Protein AF-A0A0F9BXP5-F1 (afdb_monomer_lite)

pLDDT: mean 82.01, std 18.73, range [26.22, 98.62]

Structure (mmCIF, N/CA/C/O backbone):
data_AF-A0A0F9BXP5-F1
#
_entry.id   AF-A0A0F9BXP5-F1
#
loop_
_atom_site.group_PDB
_atom_site.id
_atom_site.type_symbol
_atom_site.label_atom_id
_atom_site.label_alt_id
_atom_site.label_comp_id
_atom_site.label_asym_id
_atom_site.label_entity_id
_atom_site.label_seq_id
_atom_site.pdbx_PDB_ins_code
_atom_site.Cartn_x
_atom_site.Cartn_y
_atom_site.Cartn_z
_atom_site.occupancy
_atom_site.B_iso_or_equiv
_atom_site.auth_seq_id
_atom_site.auth_comp_id
_atom_site.auth_asym_id
_atom_site.auth_atom_id
_atom_site.pdbx_PDB_model_num
ATOM 1 N N . MET A 1 1 ? -54.683 -50.243 -18.996 1.00 43.47 1 MET A N 1
ATOM 2 C CA . MET A 1 1 ? -53.374 -50.043 -19.657 1.00 43.47 1 MET A CA 1
ATOM 3 C C . MET A 1 1 ? -53.150 -48.547 -19.807 1.00 43.47 1 MET A C 1
ATOM 5 O O . MET A 1 1 ? -54.085 -47.875 -20.218 1.00 43.47 1 MET A O 1
ATOM 9 N N . LYS A 1 2 ? -51.935 -48.088 -19.477 1.00 36.75 2 LYS A N 1
ATOM 10 C CA . LYS A 1 2 ? -51.433 -46.700 -19.359 1.00 36.75 2 LYS A CA 1
ATOM 11 C C . LYS A 1 2 ? -51.534 -46.075 -17.961 1.00 36.75 2 LYS A C 1
ATOM 13 O O . LYS A 1 2 ? -52.493 -45.401 -17.613 1.00 36.75 2 LYS A O 1
ATOM 18 N N . LEU A 1 3 ? -50.465 -46.341 -17.200 1.00 36.91 3 LEU A N 1
ATOM 19 C CA . LEU A 1 3 ? -49.916 -45.468 -16.167 1.00 36.91 3 LEU A CA 1
ATOM 20 C C . LEU A 1 3 ? -49.732 -44.054 -16.731 1.00 36.91 3 LEU A C 1
ATOM 22 O O . LEU A 1 3 ? -49.225 -43.921 -17.845 1.00 36.91 3 LEU A O 1
ATOM 26 N N . LEU A 1 4 ? -50.033 -43.031 -15.935 1.00 36.59 4 LEU A N 1
ATOM 27 C CA . LEU A 1 4 ? -49.433 -41.706 -16.069 1.00 36.59 4 LEU A CA 1
ATOM 28 C C . LEU A 1 4 ? -49.044 -41.213 -14.671 1.00 36.59 4 LEU A C 1
ATOM 30 O O . LEU A 1 4 ? -49.808 -41.285 -13.713 1.00 36.59 4 LEU A O 1
ATOM 34 N N . SER A 1 5 ? -47.774 -40.843 -14.614 1.00 36.72 5 SER A N 1
ATOM 35 C CA . SER A 1 5 ? -46.860 -40.571 -13.510 1.00 36.72 5 SER A CA 1
ATOM 36 C C . SER A 1 5 ? -47.303 -39.527 -12.483 1.00 36.72 5 SER A C 1
ATOM 38 O O . SER A 1 5 ? -47.715 -38.427 -12.849 1.00 36.72 5 SER A O 1
ATOM 40 N N . LEU A 1 6 ? -47.044 -39.834 -11.205 1.00 35.12 6 LEU A N 1
ATOM 41 C CA . LEU A 1 6 ? -4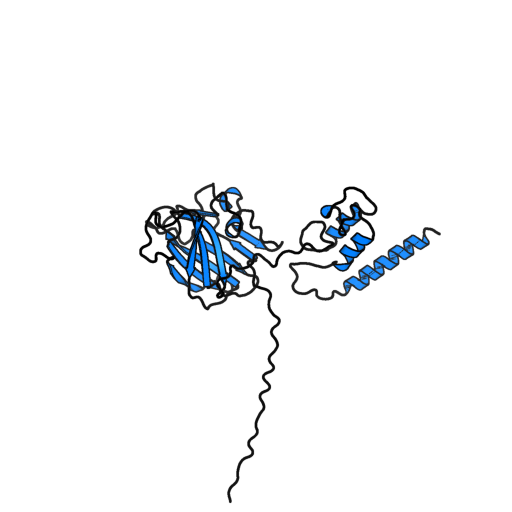6.804 -38.850 -10.147 1.00 35.12 6 LEU A CA 1
ATOM 42 C C . LEU A 1 6 ? -45.591 -37.981 -10.525 1.00 35.12 6 LEU A C 1
ATOM 44 O O . LEU A 1 6 ? -44.476 -38.490 -10.619 1.00 35.12 6 LEU A O 1
ATOM 48 N N . GLY A 1 7 ? -45.805 -36.679 -10.707 1.00 33.34 7 GLY A N 1
ATOM 49 C CA . GLY A 1 7 ? -44.743 -35.676 -10.744 1.00 33.34 7 GLY A CA 1
ATOM 50 C C . GLY A 1 7 ? -44.593 -35.042 -9.366 1.00 33.34 7 GLY A C 1
ATOM 51 O O . GLY A 1 7 ? -45.375 -34.171 -8.995 1.00 33.34 7 GLY A O 1
ATOM 52 N N . LEU A 1 8 ? -43.608 -35.506 -8.600 1.00 37.16 8 LEU A N 1
ATOM 53 C CA . LEU A 1 8 ? -43.184 -34.911 -7.338 1.00 37.16 8 LEU A CA 1
ATOM 54 C C . LEU A 1 8 ? -42.414 -33.616 -7.662 1.00 37.16 8 LEU A C 1
ATOM 56 O O . LEU A 1 8 ? -41.240 -33.668 -8.019 1.00 37.16 8 LEU A O 1
ATOM 60 N N . PHE A 1 9 ? -43.068 -32.455 -7.593 1.00 34.44 9 PHE A N 1
ATOM 61 C CA . PHE A 1 9 ? -42.369 -31.168 -7.631 1.00 34.44 9 PHE A CA 1
ATOM 62 C C . PHE A 1 9 ? -41.728 -30.933 -6.259 1.00 34.44 9 PHE A C 1
ATOM 64 O O . PHE A 1 9 ? -42.383 -30.491 -5.317 1.00 34.44 9 PHE A O 1
ATOM 71 N N . ALA A 1 10 ? -40.444 -31.268 -6.136 1.00 36.97 10 ALA A N 1
ATOM 72 C CA . ALA A 1 10 ? -39.626 -30.822 -5.019 1.00 36.97 10 ALA A CA 1
ATOM 73 C C . ALA A 1 10 ? -39.431 -29.303 -5.150 1.00 36.97 10 ALA A C 1
ATOM 75 O O . ALA A 1 10 ? -38.679 -28.834 -6.004 1.00 36.97 10 ALA A O 1
ATOM 76 N N . ALA A 1 11 ? -40.142 -28.529 -4.331 1.00 33.75 11 ALA A N 1
ATOM 77 C CA . ALA A 1 11 ? -39.858 -27.114 -4.148 1.00 33.75 11 ALA A CA 1
ATOM 78 C C . ALA A 1 11 ? -38.512 -26.997 -3.422 1.00 33.75 11 ALA A C 1
ATOM 80 O O . ALA A 1 11 ? -38.419 -27.200 -2.212 1.00 33.75 11 ALA A O 1
ATOM 81 N N . MET A 1 12 ? -37.456 -26.728 -4.185 1.00 29.22 12 MET A N 1
ATOM 82 C CA . MET A 1 12 ? -36.147 -26.379 -3.653 1.00 29.22 12 MET A CA 1
ATOM 83 C C . MET A 1 12 ? -36.279 -24.998 -3.006 1.00 29.22 12 MET A C 1
ATOM 85 O O . MET A 1 12 ? -36.263 -23.973 -3.685 1.00 29.22 12 MET A O 1
ATOM 89 N N . VAL A 1 13 ? -36.497 -24.974 -1.691 1.00 30.38 13 VAL A N 1
ATOM 90 C CA . VAL A 1 13 ? -36.413 -23.753 -0.890 1.00 30.38 13 VAL A CA 1
ATOM 91 C C . VAL A 1 13 ? -34.942 -23.353 -0.879 1.00 30.38 13 VAL A C 1
ATOM 93 O O . VAL A 1 13 ? -34.146 -23.874 -0.102 1.00 30.38 13 VAL A O 1
ATOM 96 N N . VAL A 1 14 ? -34.567 -22.458 -1.790 1.00 32.59 14 VAL A N 1
ATOM 97 C CA . VAL A 1 14 ? -33.312 -21.717 -1.694 1.00 32.59 14 VAL A CA 1
ATOM 98 C C . VAL A 1 14 ? -33.490 -20.764 -0.516 1.00 32.59 14 VAL A C 1
ATOM 100 O O . VAL A 1 14 ? -34.087 -19.698 -0.644 1.00 32.59 14 VAL A O 1
ATOM 103 N N . LEU A 1 15 ? -33.039 -21.197 0.661 1.00 28.78 15 LEU A N 1
ATOM 104 C CA . LEU A 1 15 ? -32.795 -20.314 1.792 1.00 28.78 15 LEU A CA 1
ATOM 105 C C . LEU A 1 15 ? -31.682 -19.357 1.363 1.00 28.78 15 LEU A C 1
ATOM 107 O O . LEU A 1 15 ? -30.504 -19.696 1.400 1.00 28.78 15 LEU A O 1
ATOM 111 N N . TRP A 1 16 ? -32.072 -18.173 0.898 1.00 26.22 16 TRP A N 1
ATOM 112 C CA . TRP A 1 16 ? -31.168 -17.040 0.801 1.00 26.22 16 TRP A CA 1
ATOM 113 C C . TRP A 1 16 ? -30.854 -16.647 2.245 1.00 26.22 16 TRP A C 1
ATOM 115 O O . TRP A 1 16 ? -31.670 -16.021 2.921 1.00 26.22 16 TRP A O 1
ATOM 125 N N . THR A 1 17 ? -29.713 -17.090 2.771 1.00 30.73 17 THR A N 1
ATOM 126 C CA . THR A 1 17 ? -29.130 -16.412 3.926 1.00 30.73 17 THR A CA 1
ATOM 127 C C . THR A 1 17 ? -28.846 -14.999 3.452 1.00 30.73 17 THR A C 1
ATOM 129 O O . THR A 1 17 ? -28.011 -14.808 2.568 1.00 30.73 17 THR A O 1
ATOM 132 N N . ALA A 1 18 ? -29.594 -14.028 3.976 1.00 30.19 18 ALA A N 1
ATOM 133 C CA . ALA A 1 18 ? -29.243 -12.628 3.854 1.00 30.19 18 ALA A CA 1
ATOM 134 C C . ALA A 1 18 ? -27.822 -12.491 4.409 1.00 30.19 18 ALA A C 1
ATOM 136 O O . ALA A 1 18 ? -27.617 -12.558 5.619 1.00 30.19 18 ALA A O 1
ATOM 137 N N . GLY A 1 19 ? -26.844 -12.419 3.506 1.00 29.22 19 GLY A N 1
ATOM 138 C CA . GLY A 1 19 ? -25.490 -12.043 3.856 1.00 29.22 19 GLY A CA 1
ATOM 139 C C . GLY A 1 19 ? -25.582 -10.660 4.471 1.00 29.22 19 GLY A C 1
ATOM 140 O O . GLY A 1 19 ? -26.010 -9.711 3.813 1.00 29.22 19 GLY A O 1
ATOM 141 N N . THR A 1 20 ? -25.266 -10.584 5.756 1.00 33.03 20 THR A N 1
ATOM 142 C CA . THR A 1 20 ? -24.914 -9.350 6.445 1.00 33.03 20 THR A CA 1
ATOM 143 C C . THR A 1 20 ? -24.002 -8.535 5.537 1.00 33.03 20 THR A C 1
ATOM 145 O O . THR A 1 20 ? -23.036 -9.070 4.992 1.00 33.03 20 THR A O 1
ATOM 148 N N . ALA A 1 21 ? -24.344 -7.266 5.319 1.00 30.67 21 ALA A N 1
ATOM 149 C CA . ALA A 1 21 ? -23.478 -6.339 4.613 1.00 30.67 21 ALA A CA 1
ATOM 150 C C . ALA A 1 21 ? -22.141 -6.287 5.363 1.00 30.67 21 ALA A C 1
ATOM 152 O O . ALA A 1 21 ? -22.076 -5.758 6.469 1.00 30.67 21 ALA A O 1
ATOM 153 N N . PHE A 1 22 ? -21.105 -6.901 4.793 1.00 39.38 22 PHE A N 1
ATOM 154 C CA . PHE A 1 22 ? -19.740 -6.721 5.261 1.00 39.38 22 PHE A CA 1
ATOM 155 C C . PHE A 1 22 ? -19.404 -5.234 5.117 1.00 39.38 22 PHE A C 1
ATOM 157 O O . PHE A 1 22 ? -19.712 -4.627 4.085 1.00 39.38 22 PHE A O 1
ATOM 164 N N . GLY A 1 23 ? -18.817 -4.640 6.158 1.00 55.72 23 GLY A N 1
ATOM 165 C CA . GLY A 1 23 ? -18.197 -3.323 6.047 1.00 55.72 23 GLY A CA 1
ATOM 166 C C . GLY A 1 23 ? -17.209 -3.303 4.877 1.00 55.72 23 GLY A C 1
ATOM 167 O 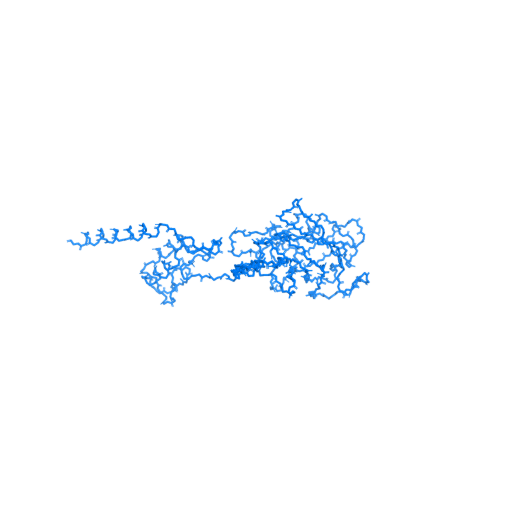O . GLY A 1 23 ? -16.696 -4.345 4.467 1.00 55.72 23 GLY A O 1
ATOM 168 N N . GLN A 1 24 ? -16.981 -2.125 4.296 1.00 68.38 24 GLN A N 1
ATOM 169 C CA . GLN A 1 24 ? -15.985 -1.959 3.239 1.00 68.38 24 GLN A CA 1
ATOM 170 C C . GLN A 1 24 ? -14.636 -2.494 3.736 1.00 68.38 24 GLN A C 1
ATOM 172 O O . GLN A 1 24 ? -14.183 -2.068 4.790 1.00 68.38 24 GLN A O 1
ATOM 177 N N . ALA A 1 25 ? -14.021 -3.416 2.993 1.00 82.94 25 ALA A N 1
ATOM 178 C CA . ALA A 1 25 ? -12.721 -3.972 3.354 1.00 82.94 25 ALA A CA 1
ATOM 179 C C . ALA A 1 25 ? -11.652 -2.883 3.486 1.00 82.94 25 ALA A C 1
ATOM 181 O O . ALA A 1 25 ? -11.679 -1.873 2.764 1.00 82.94 25 ALA A O 1
ATOM 182 N N . VAL A 1 26 ? -10.710 -3.109 4.398 1.00 86.19 26 VAL A N 1
ATOM 183 C CA . VAL A 1 26 ? -9.744 -2.100 4.829 1.00 86.19 26 VAL A CA 1
ATOM 184 C C . VAL A 1 26 ? -8.317 -2.595 4.701 1.00 86.19 26 VAL A C 1
ATOM 186 O O . VAL A 1 26 ? -8.032 -3.782 4.839 1.00 86.19 26 VAL A O 1
ATOM 189 N N . ILE A 1 27 ? -7.404 -1.660 4.451 1.00 90.81 27 ILE A N 1
ATOM 190 C CA . ILE A 1 27 ? -5.969 -1.940 4.503 1.00 90.81 27 ILE A CA 1
ATOM 191 C C . ILE A 1 27 ? -5.551 -1.995 5.975 1.00 90.81 27 ILE A C 1
ATOM 193 O O . ILE A 1 27 ? -5.774 -1.037 6.718 1.00 90.81 27 ILE A O 1
ATOM 197 N N . VAL A 1 28 ? -4.935 -3.104 6.379 1.00 90.19 28 VAL A N 1
ATOM 198 C CA . VAL A 1 28 ? -4.435 -3.341 7.746 1.00 90.19 28 VAL A CA 1
ATOM 199 C C . VAL A 1 28 ? -2.913 -3.400 7.818 1.00 90.19 28 VAL A C 1
ATOM 201 O O . VAL A 1 28 ? -2.356 -3.371 8.912 1.00 90.19 28 VAL A O 1
ATOM 204 N N . GLY A 1 29 ? -2.235 -3.435 6.671 1.00 93.38 29 GLY A N 1
ATOM 205 C CA . GLY A 1 29 ? -0.782 -3.403 6.607 1.00 93.38 29 GLY A CA 1
ATOM 206 C C . GLY A 1 29 ? -0.254 -2.922 5.262 1.00 93.38 29 GLY A C 1
ATOM 207 O O . GLY A 1 29 ? -0.876 -3.138 4.220 1.00 93.38 29 GLY A O 1
ATOM 208 N N . VAL A 1 30 ? 0.912 -2.280 5.282 1.00 96.44 30 VAL A N 1
ATOM 209 C CA . VAL A 1 30 ? 1.709 -2.000 4.083 1.00 96.44 30 VAL A CA 1
ATOM 210 C C . VAL A 1 30 ? 3.195 -2.154 4.392 1.00 96.44 30 VAL A C 1
ATOM 212 O O . VAL A 1 30 ? 3.666 -1.724 5.443 1.00 96.44 30 VAL A O 1
ATOM 215 N N . SER A 1 31 ? 3.934 -2.783 3.479 1.00 97.31 31 SER A N 1
ATOM 216 C CA . SER A 1 31 ? 5.366 -3.043 3.630 1.00 97.31 31 SER A CA 1
ATOM 217 C C . SER A 1 31 ? 6.136 -2.949 2.316 1.00 97.31 31 SER A C 1
ATOM 219 O O . SER A 1 31 ? 5.599 -3.181 1.226 1.00 97.31 31 SER A O 1
ATOM 221 N N . ILE A 1 32 ? 7.421 -2.634 2.452 1.00 97.62 32 ILE A N 1
ATOM 222 C CA . ILE A 1 32 ? 8.446 -2.639 1.405 1.00 97.62 32 ILE A CA 1
ATOM 223 C C . ILE A 1 32 ? 9.706 -3.348 1.938 1.00 97.62 32 ILE A C 1
ATOM 225 O O . ILE A 1 32 ? 9.891 -3.419 3.154 1.00 97.62 32 ILE A O 1
ATOM 229 N N . PRO A 1 33 ? 10.585 -3.887 1.074 1.00 96.50 33 PRO A N 1
ATOM 230 C CA . PRO A 1 33 ? 11.884 -4.407 1.504 1.00 96.50 33 PRO A CA 1
ATOM 231 C C . PRO A 1 33 ? 12.722 -3.338 2.227 1.00 96.50 33 PRO A C 1
ATOM 233 O O . PRO A 1 33 ? 12.719 -2.180 1.811 1.00 96.50 33 PRO A O 1
ATOM 236 N N . GLU A 1 34 ? 13.480 -3.717 3.261 1.00 92.94 34 GLU A N 1
ATOM 237 C CA . GLU A 1 34 ? 14.337 -2.782 4.023 1.00 92.94 34 GLU A CA 1
ATOM 238 C C . GLU A 1 34 ? 15.428 -2.117 3.174 1.00 92.94 34 GLU A C 1
ATOM 240 O O . GLU A 1 34 ? 15.955 -1.067 3.517 1.00 92.94 34 GLU A O 1
ATOM 245 N N . ASP A 1 35 ? 15.793 -2.721 2.047 1.00 90.06 35 ASP A N 1
ATOM 246 C CA . ASP A 1 35 ? 16.772 -2.164 1.128 1.00 90.06 35 ASP A CA 1
ATOM 247 C C . ASP A 1 35 ? 16.123 -1.464 -0.072 1.00 90.06 35 ASP A C 1
ATOM 249 O O . ASP A 1 35 ? 16.824 -1.121 -1.009 1.00 90.06 35 ASP A O 1
ATOM 253 N N . SER A 1 36 ? 14.813 -1.207 -0.070 1.00 90.38 36 SER A N 1
ATOM 254 C CA . SER A 1 36 ? 14.068 -0.675 -1.231 1.00 90.38 36 SER A CA 1
ATOM 255 C C . SER A 1 36 ? 14.314 0.801 -1.579 1.00 90.38 36 SER A C 1
ATOM 257 O O . SER A 1 36 ? 13.664 1.341 -2.474 1.00 90.38 36 SER A O 1
ATOM 259 N N . THR A 1 37 ? 15.252 1.461 -0.901 1.00 87.12 37 THR A N 1
ATOM 260 C CA . THR A 1 37 ? 15.674 2.836 -1.193 1.00 87.12 37 THR A CA 1
ATOM 261 C C . THR A 1 37 ? 17.167 3.002 -0.966 1.00 87.12 37 THR A C 1
ATOM 263 O O . THR A 1 37 ? 17.752 2.478 -0.019 1.00 87.12 37 THR A O 1
ATOM 266 N N . ASP A 1 38 ? 17.802 3.745 -1.860 1.00 82.88 38 ASP A N 1
ATOM 267 C CA . ASP A 1 38 ? 19.185 4.199 -1.745 1.00 82.88 38 ASP A CA 1
ATOM 268 C C . ASP A 1 38 ? 19.285 5.700 -1.421 1.00 82.88 38 ASP A C 1
ATOM 270 O O . ASP A 1 38 ? 20.374 6.229 -1.180 1.00 82.88 38 ASP A O 1
ATOM 274 N N . TYR A 1 39 ? 18.144 6.390 -1.388 1.00 74.75 39 TYR A N 1
ATOM 275 C CA . TYR A 1 39 ? 18.042 7.806 -1.091 1.00 74.75 39 TYR A CA 1
ATOM 276 C C . TYR A 1 39 ? 17.583 8.004 0.352 1.00 74.75 39 TYR A C 1
ATOM 278 O O . TYR A 1 39 ? 16.441 7.718 0.703 1.00 74.75 39 TYR A O 1
ATOM 286 N N . GLN A 1 40 ? 18.453 8.587 1.180 1.00 74.44 40 GLN A N 1
ATOM 287 C CA . GLN A 1 40 ? 18.180 8.846 2.603 1.00 74.44 40 GLN A CA 1
ATOM 288 C C . GLN A 1 40 ? 17.091 9.904 2.868 1.00 74.44 40 GLN A C 1
ATOM 290 O O . GLN A 1 40 ? 16.891 10.309 4.007 1.00 74.44 40 GLN A O 1
ATOM 295 N N . GLY A 1 41 ? 16.407 10.392 1.831 1.00 78.56 41 GLY A N 1
ATOM 296 C CA . GLY A 1 41 ? 15.318 11.358 1.949 1.00 78.56 41 GLY A CA 1
ATOM 297 C C . GLY A 1 41 ? 13.931 10.781 1.660 1.00 78.56 41 GLY A C 1
ATOM 298 O O . GLY A 1 41 ? 13.024 11.558 1.371 1.00 78.56 41 GLY A O 1
ATOM 299 N N . THR A 1 42 ? 13.763 9.454 1.667 1.00 86.88 42 THR A N 1
ATOM 300 C CA . THR A 1 42 ? 12.424 8.832 1.655 1.00 86.88 42 THR A CA 1
ATOM 301 C C . THR A 1 42 ? 11.868 8.705 3.063 1.00 86.88 42 THR A C 1
ATOM 303 O O . THR A 1 42 ? 12.641 8.539 4.007 1.00 86.88 42 THR A O 1
ATOM 306 N N . HIS A 1 43 ? 10.543 8.726 3.210 1.00 86.38 43 HIS A N 1
ATOM 307 C CA . HIS A 1 43 ? 9.911 8.562 4.523 1.00 86.38 43 HIS A CA 1
ATOM 308 C C . HIS A 1 43 ? 10.361 7.270 5.227 1.00 86.38 43 HIS A C 1
ATOM 310 O O . HIS A 1 43 ? 10.842 7.330 6.354 1.00 86.38 43 HIS A O 1
ATOM 316 N N . ALA A 1 44 ? 10.347 6.128 4.529 1.00 88.00 44 ALA A N 1
ATOM 317 C CA . ALA A 1 44 ? 10.815 4.849 5.073 1.00 88.00 44 ALA A CA 1
ATOM 318 C C . ALA A 1 44 ? 12.267 4.895 5.581 1.00 88.00 44 ALA A C 1
ATOM 320 O O . ALA A 1 44 ? 12.538 4.434 6.685 1.00 88.00 44 ALA A O 1
ATOM 321 N N . SER A 1 45 ? 13.185 5.512 4.826 1.00 90.12 45 SER A N 1
ATOM 322 C CA . SER A 1 45 ? 14.591 5.631 5.240 1.00 90.12 45 SER A CA 1
ATOM 323 C C . SER A 1 45 ? 14.836 6.637 6.366 1.00 90.12 45 SER A C 1
ATOM 325 O O . SER A 1 45 ? 15.787 6.472 7.122 1.00 90.12 45 SER A O 1
ATOM 327 N N . ILE A 1 46 ? 14.043 7.714 6.437 1.00 87.69 46 ILE A N 1
ATOM 328 C CA . ILE A 1 46 ? 14.196 8.756 7.464 1.00 87.69 46 ILE A CA 1
ATOM 329 C C . ILE A 1 46 ? 13.701 8.228 8.809 1.00 87.69 46 ILE A C 1
ATOM 331 O O . ILE A 1 46 ? 14.359 8.433 9.828 1.00 87.69 46 ILE A O 1
ATOM 335 N N . ASP A 1 47 ? 12.555 7.552 8.787 1.00 87.62 47 ASP A N 1
ATOM 336 C CA . ASP A 1 47 ? 11.880 7.076 9.990 1.00 87.62 47 ASP A CA 1
ATOM 337 C C . ASP A 1 47 ? 12.377 5.685 10.428 1.00 87.62 47 ASP A C 1
ATOM 339 O O . ASP A 1 47 ? 12.085 5.264 11.542 1.00 87.62 47 ASP A O 1
ATOM 343 N N . ASP A 1 48 ? 13.138 4.990 9.571 1.00 91.69 48 ASP A N 1
ATOM 344 C CA . ASP A 1 48 ? 13.556 3.585 9.725 1.00 91.69 48 ASP A CA 1
ATOM 345 C C . ASP A 1 48 ? 12.360 2.632 9.919 1.00 91.69 48 ASP A C 1
ATOM 347 O O . ASP A 1 48 ? 12.353 1.731 10.759 1.00 91.69 48 ASP A O 1
ATOM 351 N N . VAL A 1 49 ? 11.301 2.869 9.137 1.00 91.75 49 VAL A N 1
ATOM 352 C CA . VAL A 1 49 ? 10.027 2.140 9.205 1.00 91.75 49 VAL A CA 1
ATOM 353 C C . VAL A 1 49 ? 9.644 1.637 7.811 1.00 91.75 49 VAL A C 1
ATOM 355 O O . VAL A 1 49 ? 9.159 2.377 6.951 1.00 91.75 49 VAL A O 1
ATOM 358 N N . TRP A 1 50 ? 9.848 0.337 7.607 1.00 94.94 50 TRP A N 1
ATOM 359 C CA . TRP A 1 50 ? 9.693 -0.368 6.323 1.00 94.94 50 TRP A CA 1
ATOM 360 C C . TRP A 1 50 ? 8.385 -1.151 6.206 1.00 94.94 50 TRP A C 1
ATOM 362 O O . TRP A 1 50 ? 8.010 -1.610 5.128 1.00 94.94 50 TRP A O 1
ATOM 372 N N . SER A 1 51 ? 7.679 -1.296 7.325 1.00 94.75 51 SER A N 1
ATOM 373 C CA . SER A 1 51 ? 6.381 -1.944 7.423 1.00 94.75 51 SER A CA 1
ATOM 374 C C . SER A 1 51 ? 5.560 -1.248 8.495 1.00 94.75 51 SER A C 1
ATOM 376 O O . SER A 1 51 ? 6.063 -0.995 9.588 1.00 94.75 51 SER A O 1
ATOM 378 N N . VAL A 1 52 ? 4.292 -0.993 8.199 1.00 90.00 52 VAL A N 1
ATOM 379 C CA . VAL A 1 52 ? 3.290 -0.588 9.187 1.00 90.00 52 VAL A CA 1
ATOM 380 C C . VAL A 1 52 ? 2.157 -1.603 9.149 1.00 90.00 52 VAL A C 1
ATOM 382 O O . VAL A 1 52 ? 1.730 -2.024 8.074 1.00 90.00 52 VAL A O 1
ATOM 385 N N . THR A 1 53 ? 1.702 -2.032 10.321 1.00 87.19 53 THR A N 1
ATOM 386 C CA . THR A 1 53 ? 0.632 -3.021 10.492 1.00 87.19 53 THR A CA 1
ATOM 387 C C . THR A 1 53 ? -0.220 -2.628 11.684 1.00 87.19 53 THR A C 1
ATOM 389 O O . THR A 1 53 ? 0.316 -2.180 12.696 1.00 87.19 53 THR A O 1
ATOM 392 N N . ALA A 1 54 ? -1.525 -2.836 11.594 1.00 66.38 54 ALA A N 1
ATOM 393 C CA . ALA A 1 54 ? -2.424 -2.763 12.735 1.00 66.38 54 ALA A CA 1
ATOM 394 C C . ALA A 1 54 ? -2.593 -4.152 13.384 1.00 66.38 54 ALA A C 1
ATOM 396 O O . ALA A 1 54 ? -2.419 -5.164 12.699 1.00 66.38 54 ALA A O 1
ATOM 397 N N . PRO A 1 55 ? -2.989 -4.247 14.668 1.00 58.09 55 PRO A N 1
ATOM 398 C CA . PRO A 1 55 ? -3.224 -3.171 15.641 1.00 58.09 55 PRO A CA 1
ATOM 399 C C . PRO A 1 55 ? -1.949 -2.592 16.311 1.00 58.09 55 PRO A C 1
ATOM 401 O O . PRO A 1 55 ? -0.898 -3.234 16.264 1.00 58.09 55 PRO A O 1
ATOM 404 N N . PRO A 1 56 ? -2.059 -1.430 17.006 1.00 51.53 56 PRO A N 1
ATOM 405 C CA . PRO A 1 56 ? -3.290 -0.651 17.211 1.00 51.53 56 PRO A CA 1
ATOM 406 C C . PRO A 1 56 ? -3.742 0.043 15.921 1.00 51.53 56 PRO A C 1
ATOM 408 O O . PRO A 1 56 ? -2.921 0.557 15.174 1.00 51.53 56 PRO A O 1
ATOM 411 N N . PHE A 1 57 ? -5.046 -0.009 15.628 1.00 56.66 57 PHE A N 1
ATOM 412 C CA . PHE A 1 57 ? -5.639 0.816 14.573 1.00 56.66 57 PHE A CA 1
ATOM 413 C C . PHE A 1 57 ? -5.707 2.275 15.058 1.00 56.66 57 PHE A C 1
ATOM 415 O O . PHE A 1 57 ? -5.867 2.473 16.262 1.00 56.66 57 PHE A O 1
ATOM 422 N N . PRO A 1 58 ? -5.616 3.287 14.173 1.00 63.03 58 PRO A N 1
ATOM 423 C CA . PRO A 1 58 ? -5.447 3.201 12.724 1.00 63.03 58 PRO A CA 1
ATOM 424 C C . PRO A 1 58 ? -4.074 2.666 12.356 1.00 63.03 58 PRO A C 1
ATOM 426 O O . PRO A 1 58 ? -3.114 2.824 13.100 1.00 63.03 58 PRO A O 1
ATOM 429 N N . LEU A 1 59 ? -3.983 2.107 11.151 1.00 76.00 59 LEU A N 1
ATOM 430 C CA . LEU A 1 59 ? -2.697 1.936 10.490 1.00 76.00 59 LEU A CA 1
ATOM 431 C C . LEU A 1 59 ? -1.951 3.282 10.497 1.00 76.00 59 LEU A C 1
ATOM 433 O O . LEU A 1 59 ? -2.512 4.287 10.057 1.00 76.00 59 LEU A O 1
ATOM 437 N N . ASP A 1 60 ? -0.713 3.317 10.992 1.00 82.50 60 ASP A N 1
ATOM 438 C CA . ASP A 1 60 ? 0.062 4.558 11.015 1.00 82.50 60 ASP A CA 1
ATOM 439 C C . ASP A 1 60 ? 0.441 4.975 9.588 1.00 82.50 60 ASP A C 1
ATOM 441 O O . ASP A 1 60 ? 1.284 4.359 8.941 1.00 82.50 60 ASP A O 1
ATOM 445 N N . ILE A 1 61 ? -0.213 6.026 9.091 1.00 86.06 61 ILE A N 1
ATOM 446 C CA . ILE A 1 61 ? 0.017 6.605 7.760 1.00 86.06 61 ILE A CA 1
ATOM 447 C C . ILE A 1 61 ? 0.901 7.857 7.785 1.00 86.06 61 ILE A C 1
ATOM 449 O O . ILE A 1 61 ? 1.044 8.540 6.769 1.00 86.06 61 ILE A O 1
ATOM 453 N N . ASN A 1 62 ? 1.449 8.209 8.946 1.00 84.31 62 ASN A N 1
ATOM 454 C CA . ASN A 1 62 ? 2.252 9.416 9.137 1.00 84.31 62 ASN A CA 1
ATOM 455 C C . ASN A 1 62 ? 3.714 9.098 9.458 1.00 84.31 62 ASN A C 1
ATOM 457 O O . ASN A 1 62 ? 4.454 10.005 9.839 1.00 84.31 62 ASN A O 1
ATOM 461 N N . THR A 1 63 ? 4.131 7.841 9.307 1.00 85.00 63 THR A N 1
ATOM 462 C CA . THR A 1 63 ? 5.518 7.406 9.479 1.00 85.00 63 THR A CA 1
ATOM 463 C C . THR A 1 63 ? 5.911 6.394 8.408 1.00 85.00 63 THR A C 1
ATOM 465 O O . THR A 1 63 ? 5.084 5.635 7.892 1.00 85.00 63 THR A O 1
ATOM 468 N N . GLY A 1 64 ? 7.191 6.396 8.043 1.00 89.94 64 GLY A N 1
ATOM 469 C CA . GLY A 1 64 ? 7.814 5.379 7.212 1.00 89.94 64 GLY A CA 1
ATOM 470 C C . GLY A 1 64 ? 7.109 5.121 5.887 1.00 89.94 64 GLY A C 1
ATOM 471 O O . GLY A 1 64 ? 6.685 6.037 5.180 1.00 89.94 64 GLY A O 1
ATOM 472 N N . ILE A 1 65 ? 6.950 3.839 5.558 1.00 93.75 65 ILE A N 1
ATOM 473 C CA . ILE A 1 65 ? 6.167 3.417 4.395 1.00 93.75 65 ILE A CA 1
ATOM 474 C C . ILE A 1 65 ? 4.672 3.760 4.508 1.00 93.75 65 ILE A C 1
ATOM 476 O O . ILE A 1 65 ? 4.004 3.862 3.483 1.00 93.75 65 ILE A O 1
ATOM 480 N N . GLY A 1 66 ? 4.136 4.012 5.705 1.00 90.38 66 GLY A N 1
ATOM 481 C CA . GLY A 1 66 ? 2.736 4.394 5.906 1.00 90.38 66 GLY A CA 1
ATOM 482 C C . GLY A 1 66 ? 2.314 5.637 5.114 1.00 90.38 66 GLY A C 1
ATOM 483 O O . GLY A 1 66 ? 1.179 5.712 4.635 1.00 90.38 66 GL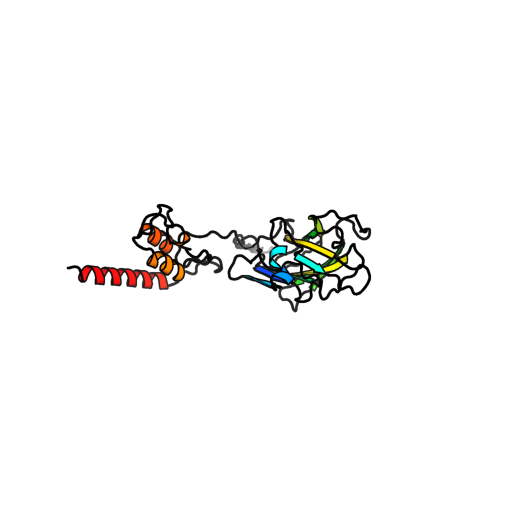Y A O 1
ATOM 484 N N . PHE A 1 67 ? 3.246 6.564 4.862 1.00 90.12 67 PHE A N 1
ATOM 485 C CA . PHE A 1 67 ? 3.015 7.748 4.023 1.00 90.12 67 PHE A CA 1
ATOM 486 C C . PHE A 1 67 ? 2.536 7.429 2.603 1.00 90.12 67 PHE A C 1
ATOM 488 O O . PHE A 1 67 ? 1.870 8.263 1.985 1.00 90.12 67 PHE A O 1
ATOM 495 N N . ILE A 1 68 ? 2.805 6.223 2.092 1.00 93.44 68 ILE A N 1
ATOM 496 C CA . ILE A 1 68 ? 2.342 5.795 0.768 1.00 93.44 68 ILE A CA 1
ATOM 497 C C . ILE A 1 68 ? 0.809 5.770 0.656 1.00 93.44 68 ILE A C 1
ATOM 499 O O . ILE A 1 68 ? 0.269 5.888 -0.446 1.00 93.44 68 ILE A O 1
ATOM 503 N N . LEU A 1 69 ? 0.123 5.641 1.795 1.00 91.69 69 LEU A N 1
ATOM 504 C CA . LEU A 1 69 ? -1.332 5.628 1.936 1.00 91.69 69 LEU A CA 1
ATOM 505 C C . LEU A 1 69 ? -1.893 6.961 2.445 1.00 91.69 69 LEU A C 1
ATOM 507 O O . LEU A 1 69 ? -3.110 7.118 2.536 1.00 91.69 69 LEU A O 1
ATOM 511 N N . ASN A 1 70 ? -1.044 7.929 2.783 1.00 87.88 70 ASN A N 1
ATOM 512 C CA . ASN A 1 70 ? -1.500 9.208 3.303 1.00 87.88 70 ASN A CA 1
ATOM 513 C C . ASN A 1 70 ? -2.160 10.021 2.181 1.00 87.88 70 ASN A C 1
ATOM 515 O O . ASN A 1 70 ? -1.503 10.265 1.177 1.00 87.88 70 ASN A O 1
ATOM 519 N N . PRO A 1 71 ? -3.425 10.460 2.291 1.00 79.38 71 PRO A N 1
ATOM 520 C CA . PRO A 1 71 ? -4.065 11.256 1.244 1.00 79.38 71 PRO A CA 1
ATOM 521 C C . PRO A 1 71 ? -3.592 12.718 1.222 1.00 79.38 71 PRO A C 1
ATOM 523 O O . PRO A 1 71 ? -3.841 13.422 0.240 1.00 79.38 71 PRO A O 1
ATOM 526 N N . ALA A 1 72 ? -2.932 13.200 2.281 1.00 75.25 72 ALA A N 1
ATOM 527 C CA . ALA A 1 72 ? -2.369 14.543 2.309 1.00 75.25 72 ALA A CA 1
ATOM 528 C C . ALA A 1 72 ? -1.172 14.643 1.347 1.00 75.25 72 ALA A C 1
ATOM 530 O O . ALA A 1 72 ? -0.467 13.656 1.143 1.00 75.25 72 ALA A O 1
ATOM 531 N N . PRO A 1 73 ? -0.896 15.818 0.754 1.00 67.31 73 PRO A N 1
ATOM 532 C CA . PRO A 1 73 ? 0.239 15.971 -0.148 1.00 67.31 73 PRO A CA 1
ATOM 533 C C . PRO A 1 73 ? 1.554 15.630 0.565 1.00 67.31 73 PRO A C 1
ATOM 535 O O . PRO A 1 73 ? 1.998 16.378 1.436 1.00 67.31 73 PRO A O 1
ATOM 538 N N . ALA A 1 74 ? 2.197 14.531 0.169 1.00 65.94 74 ALA A N 1
ATOM 539 C CA . ALA A 1 74 ? 3.486 14.147 0.731 1.00 65.94 74 ALA A CA 1
ATOM 540 C C . ALA A 1 74 ? 4.549 15.218 0.422 1.00 65.94 74 ALA A C 1
ATOM 542 O O . ALA A 1 74 ? 4.599 15.788 -0.678 1.00 65.94 74 ALA A O 1
ATOM 543 N N . THR A 1 75 ? 5.390 15.535 1.403 1.00 69.50 75 THR A N 1
ATOM 544 C CA . THR A 1 75 ? 6.517 16.467 1.242 1.00 69.50 75 THR A CA 1
ATOM 545 C C . THR A 1 75 ? 7.746 15.763 0.671 1.00 69.50 75 THR A C 1
ATOM 547 O O . THR A 1 75 ? 8.492 16.386 -0.085 1.00 69.50 75 THR A O 1
ATOM 550 N N . PHE A 1 76 ? 7.902 14.466 0.953 1.00 79.69 76 PHE A N 1
ATOM 551 C CA . PHE A 1 76 ? 8.960 13.596 0.441 1.00 79.69 76 PHE A CA 1
ATOM 552 C C . PHE A 1 76 ? 8.389 12.408 -0.341 1.00 79.69 76 PHE A C 1
ATOM 554 O O . PHE A 1 76 ? 7.178 12.194 -0.395 1.00 79.69 76 PHE A O 1
ATOM 561 N N . PHE A 1 77 ? 9.270 11.649 -0.991 1.00 89.31 77 PHE A N 1
ATOM 562 C CA . PHE A 1 77 ? 8.890 10.429 -1.697 1.00 89.31 77 PHE A CA 1
ATOM 563 C C . PHE A 1 77 ? 8.698 9.278 -0.702 1.00 89.31 77 PHE A C 1
ATOM 565 O O . PHE A 1 77 ? 9.503 9.106 0.216 1.00 89.31 77 PHE A O 1
ATOM 572 N N . SER A 1 78 ? 7.661 8.467 -0.911 1.00 90.69 78 SER A N 1
ATOM 573 C CA . SER A 1 78 ? 7.468 7.220 -0.156 1.00 90.69 78 SER A CA 1
ATOM 574 C C . SER A 1 78 ? 8.240 6.068 -0.792 1.00 90.69 78 SER A C 1
ATOM 576 O O . SER A 1 78 ? 8.720 5.188 -0.089 1.00 90.69 78 SER A O 1
ATOM 578 N N . LEU A 1 79 ? 8.403 6.104 -2.118 1.00 92.50 79 LEU A N 1
ATOM 579 C CA . LEU A 1 79 ? 9.232 5.171 -2.875 1.00 92.50 79 LEU A CA 1
ATOM 580 C C . LEU A 1 79 ? 10.284 5.954 -3.653 1.00 92.50 79 LEU A C 1
ATOM 582 O O . LEU A 1 79 ? 9.936 6.888 -4.377 1.00 92.50 79 LEU A O 1
ATOM 586 N N . HIS A 1 80 ? 11.547 5.555 -3.549 1.00 93.56 80 HIS A N 1
ATOM 587 C CA . HIS A 1 80 ? 12.630 6.068 -4.380 1.00 93.56 80 HIS A CA 1
ATOM 588 C C . HIS A 1 80 ? 13.760 5.044 -4.413 1.00 93.56 80 HIS A C 1
ATOM 590 O O . HIS A 1 80 ? 14.244 4.668 -3.356 1.00 93.56 80 HIS A O 1
ATOM 596 N N . ASP A 1 81 ? 14.224 4.633 -5.589 1.00 94.12 81 ASP A N 1
ATOM 597 C CA . ASP A 1 81 ? 15.372 3.725 -5.694 1.00 94.12 81 ASP A CA 1
ATOM 598 C C . ASP A 1 81 ? 16.137 3.971 -6.999 1.00 94.12 81 ASP A C 1
ATOM 600 O O . ASP A 1 81 ? 15.530 4.284 -8.030 1.00 94.12 81 ASP A O 1
ATOM 604 N N . ASN A 1 82 ? 17.459 3.787 -6.962 1.00 94.19 82 ASN A N 1
ATOM 605 C CA . ASN A 1 82 ? 18.332 3.753 -8.142 1.00 94.19 82 ASN A CA 1
ATOM 606 C C . ASN A 1 82 ? 19.040 2.398 -8.330 1.00 94.19 82 ASN A C 1
ATOM 608 O O . ASN A 1 82 ? 19.878 2.260 -9.229 1.00 94.19 82 ASN A O 1
ATOM 612 N N . ALA A 1 83 ? 18.699 1.365 -7.553 1.00 94.56 83 ALA A N 1
ATOM 613 C CA . ALA A 1 83 ? 19.193 0.009 -7.791 1.00 94.56 83 ALA A CA 1
ATOM 614 C C . ALA A 1 83 ? 18.476 -0.660 -8.977 1.00 94.56 83 ALA A C 1
ATOM 616 O O . ALA A 1 83 ? 17.297 -1.005 -8.920 1.00 94.56 83 ALA A O 1
ATOM 617 N N . PHE A 1 84 ? 19.197 -0.828 -10.086 1.00 96.06 84 PHE A N 1
ATOM 618 C CA . PHE A 1 84 ? 18.658 -1.316 -11.358 1.00 96.06 84 PHE A CA 1
ATOM 619 C C . PHE A 1 84 ? 19.456 -2.523 -11.861 1.00 96.06 84 PHE A C 1
ATOM 621 O O . PHE A 1 84 ? 20.680 -2.572 -11.721 1.00 96.06 84 PHE A O 1
ATOM 628 N N . LYS A 1 85 ? 18.769 -3.497 -12.475 1.00 96.50 85 LYS A N 1
ATOM 629 C CA . LYS A 1 85 ? 19.427 -4.632 -13.154 1.00 96.50 85 LYS A CA 1
ATOM 630 C C . LYS A 1 85 ? 19.825 -4.292 -14.588 1.00 96.50 85 LYS A C 1
ATOM 632 O O . LYS A 1 85 ? 20.847 -4.776 -15.056 1.00 96.50 85 LYS A O 1
ATOM 637 N N . ASP A 1 86 ? 19.029 -3.459 -15.254 1.00 96.31 86 ASP A N 1
ATOM 638 C CA . ASP A 1 8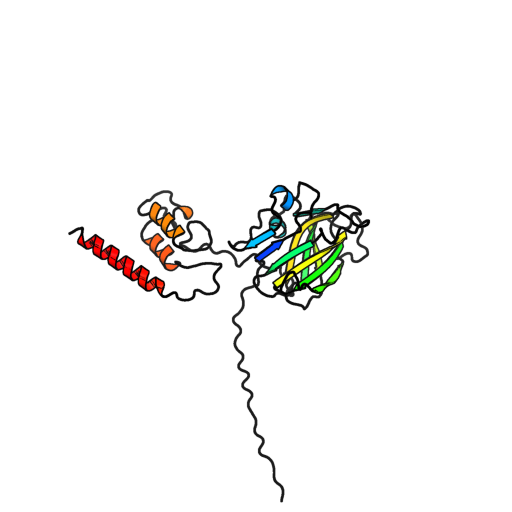6 ? 19.271 -2.923 -16.595 1.00 96.31 86 ASP A CA 1
ATOM 639 C C . ASP A 1 86 ? 18.747 -1.483 -16.666 1.00 96.31 86 ASP A C 1
ATOM 641 O O . ASP A 1 86 ? 17.956 -1.052 -15.829 1.00 96.31 86 ASP A O 1
ATOM 645 N N . SER A 1 87 ? 19.095 -0.760 -17.731 1.00 94.62 87 SER A N 1
ATOM 646 C CA . SER A 1 87 ? 18.473 0.532 -18.031 1.00 94.62 87 SER A CA 1
ATOM 647 C C . SER A 1 87 ? 16.939 0.422 -18.064 1.00 94.62 87 SER A C 1
ATOM 649 O O . SER A 1 87 ? 16.397 -0.456 -18.742 1.00 94.62 87 SER A O 1
ATOM 651 N N . TYR A 1 88 ? 16.260 1.313 -17.332 1.00 94.62 88 TYR A N 1
ATOM 652 C CA . TYR A 1 88 ? 14.797 1.372 -17.152 1.00 94.62 88 TYR A CA 1
ATOM 653 C C . TYR A 1 88 ? 14.177 0.192 -16.391 1.00 94.62 88 TYR A C 1
ATOM 655 O O . TYR A 1 88 ? 12.952 0.115 -16.308 1.00 94.62 88 TYR A O 1
ATOM 663 N N . LYS A 1 89 ? 14.982 -0.734 -15.853 1.00 96.19 89 LYS A N 1
ATOM 664 C CA . LYS A 1 89 ? 14.507 -1.914 -15.118 1.00 96.19 89 LYS A CA 1
ATOM 665 C C . LYS A 1 89 ? 15.088 -1.939 -13.696 1.00 96.19 89 LYS A C 1
ATOM 667 O O . LYS A 1 89 ? 16.239 -2.369 -13.527 1.00 96.19 89 LYS A O 1
ATOM 672 N N . PRO A 1 90 ? 14.323 -1.489 -12.687 1.00 96.56 90 PRO A N 1
ATOM 673 C CA . PRO A 1 90 ? 14.759 -1.551 -11.298 1.00 96.56 90 PRO A CA 1
ATOM 674 C C . PRO A 1 90 ? 14.942 -3.003 -10.843 1.00 96.56 90 PRO A C 1
ATOM 676 O O . PRO A 1 90 ? 14.474 -3.938 -11.498 1.00 96.56 90 PRO A O 1
ATOM 679 N N . ASP A 1 91 ? 15.659 -3.203 -9.741 1.00 96.31 91 ASP A N 1
ATOM 680 C CA . ASP A 1 91 ? 15.805 -4.523 -9.137 1.00 96.31 91 ASP A CA 1
ATOM 681 C C . ASP A 1 91 ? 14.453 -5.009 -8.582 1.00 96.31 91 ASP A C 1
ATOM 683 O O . ASP A 1 91 ? 13.939 -4.425 -7.622 1.00 96.31 91 ASP A O 1
ATOM 687 N N . PRO A 1 92 ? 13.847 -6.069 -9.151 1.00 93.81 92 PRO A N 1
ATOM 688 C CA . PRO A 1 92 ? 12.500 -6.486 -8.770 1.00 93.81 92 PRO A CA 1
ATOM 689 C C . PRO A 1 92 ? 12.425 -7.070 -7.356 1.00 93.81 92 PRO A C 1
ATOM 691 O O . PRO A 1 92 ? 11.325 -7.277 -6.857 1.00 93.81 92 PRO A O 1
ATOM 694 N N . THR A 1 93 ? 13.557 -7.352 -6.699 1.00 95.00 93 THR A N 1
ATOM 695 C CA . THR A 1 93 ? 13.562 -7.772 -5.287 1.00 95.00 93 THR A CA 1
ATOM 696 C C . THR A 1 93 ? 13.432 -6.598 -4.321 1.00 95.00 93 THR A C 1
ATOM 698 O O . THR A 1 93 ? 13.080 -6.813 -3.167 1.00 95.00 93 THR A O 1
ATOM 701 N N . ARG A 1 94 ? 13.717 -5.377 -4.789 1.00 95.56 94 ARG A N 1
ATOM 702 C CA . ARG A 1 94 ? 13.686 -4.128 -4.014 1.00 95.56 94 ARG A CA 1
ATOM 703 C C . ARG A 1 94 ? 12.443 -3.309 -4.319 1.00 95.56 94 ARG A C 1
ATOM 705 O O . ARG A 1 94 ? 11.805 -2.784 -3.414 1.00 95.56 94 ARG A O 1
ATOM 712 N N . ALA A 1 95 ? 12.065 -3.246 -5.593 1.00 96.12 95 ALA A N 1
ATOM 713 C CA . ALA A 1 95 ? 10.972 -2.414 -6.078 1.00 96.12 95 ALA A CA 1
ATOM 714 C C . ALA A 1 95 ? 9.595 -3.082 -5.883 1.00 96.12 95 ALA A C 1
ATOM 716 O O . ALA A 1 95 ? 8.839 -3.288 -6.836 1.00 96.12 95 ALA A O 1
ATOM 717 N N . VAL A 1 96 ? 9.299 -3.457 -4.636 1.00 97.25 96 VAL A N 1
ATOM 718 C CA . VAL A 1 96 ? 8.134 -4.246 -4.221 1.00 97.25 96 VAL A CA 1
ATOM 719 C C . VAL A 1 96 ? 7.342 -3.477 -3.176 1.00 97.25 96 VAL A C 1
ATOM 721 O O . VAL A 1 96 ? 7.925 -3.019 -2.202 1.00 97.25 96 VAL A O 1
ATOM 724 N N . VAL A 1 97 ? 6.020 -3.413 -3.328 1.00 98.31 97 VAL A N 1
ATOM 725 C CA . VAL A 1 97 ? 5.103 -2.940 -2.279 1.00 98.31 97 VAL A CA 1
ATOM 726 C C . VAL A 1 97 ? 4.068 -4.020 -2.016 1.00 98.31 97 VAL A C 1
ATOM 728 O O . VAL A 1 97 ? 3.484 -4.560 -2.958 1.00 98.31 97 VAL A O 1
ATOM 731 N N . THR A 1 98 ? 3.847 -4.346 -0.746 1.00 98.44 98 THR A N 1
ATOM 732 C CA . THR A 1 98 ? 2.873 -5.354 -0.317 1.00 98.44 98 THR A CA 1
ATOM 733 C C . THR A 1 98 ? 1.848 -4.724 0.615 1.00 98.44 98 THR A C 1
ATOM 735 O O . THR A 1 98 ? 2.224 -4.069 1.581 1.00 98.44 98 THR A O 1
ATOM 738 N N . TYR A 1 99 ? 0.570 -4.955 0.337 1.00 97.75 99 TYR A N 1
ATOM 739 C CA . TYR A 1 99 ? -0.571 -4.559 1.154 1.00 97.75 99 TYR A CA 1
ATOM 740 C C . TYR A 1 99 ? -1.217 -5.791 1.773 1.00 97.75 99 TYR A C 1
ATOM 742 O O . TYR A 1 99 ? -1.305 -6.840 1.128 1.00 97.75 99 TYR A O 1
ATOM 750 N N . GLU A 1 100 ? -1.707 -5.623 2.992 1.00 95.56 100 GLU A N 1
ATOM 751 C CA . GLU A 1 100 ? -2.493 -6.603 3.731 1.00 95.56 100 GLU A CA 1
ATOM 752 C C . GLU A 1 100 ? -3.882 -6.030 4.015 1.00 95.56 100 GLU A C 1
ATOM 754 O O . GLU A 1 100 ? -4.023 -4.845 4.338 1.00 95.56 100 GLU A O 1
ATOM 759 N N . PHE A 1 101 ? -4.901 -6.876 3.896 1.00 93.38 101 PHE A N 1
ATOM 760 C CA . PHE A 1 101 ? -6.302 -6.538 4.117 1.00 93.38 101 PHE A CA 1
ATOM 761 C C . PHE A 1 101 ? -6.897 -7.370 5.252 1.00 93.38 101 PHE A C 1
ATOM 763 O O . PHE A 1 101 ? -6.488 -8.506 5.490 1.00 93.38 101 PHE A O 1
ATOM 770 N N . ASP A 1 102 ? -7.908 -6.815 5.919 1.00 89.62 102 ASP A N 1
ATOM 771 C CA . ASP A 1 102 ? -8.657 -7.476 6.999 1.00 89.62 102 ASP A CA 1
ATOM 772 C C . ASP A 1 102 ? -9.425 -8.726 6.535 1.00 89.62 102 ASP A C 1
ATOM 774 O O . ASP A 1 102 ? -9.757 -9.606 7.330 1.00 89.62 102 ASP A O 1
ATOM 778 N N . GLN A 1 103 ? -9.713 -8.802 5.238 1.00 89.62 103 GLN A N 1
ATOM 779 C CA . GLN A 1 103 ? -10.433 -9.894 4.598 1.00 89.62 103 GLN A CA 1
ATOM 780 C C . GLN A 1 103 ? -10.001 -10.045 3.130 1.00 89.62 103 GLN A C 1
ATOM 782 O O . GLN A 1 103 ? -9.422 -9.117 2.563 1.00 89.62 103 GLN A O 1
ATOM 787 N N . PRO A 1 104 ? -10.281 -11.189 2.475 1.00 93.56 104 PRO A N 1
ATOM 788 C CA . PRO A 1 104 ? -9.980 -11.354 1.059 1.00 93.56 104 PRO A CA 1
ATOM 789 C C . PRO A 1 104 ? -10.695 -10.315 0.185 1.00 93.56 104 PRO A C 1
ATOM 791 O O . PRO A 1 104 ? -11.922 -10.198 0.224 1.00 93.56 104 PRO A O 1
ATOM 794 N N . VAL A 1 105 ? -9.937 -9.603 -0.652 1.00 94.19 105 VAL A N 1
ATOM 795 C CA . VAL A 1 105 ? -10.449 -8.569 -1.565 1.00 94.19 105 VAL A CA 1
ATOM 796 C C . VAL A 1 105 ? -9.939 -8.758 -2.985 1.00 94.19 105 VAL A C 1
ATOM 798 O O . VAL A 1 105 ? -8.886 -9.348 -3.209 1.00 94.19 105 VAL A O 1
ATOM 801 N N . ILE A 1 106 ? -10.669 -8.198 -3.951 1.00 95.75 106 ILE A N 1
ATOM 802 C CA . ILE A 1 106 ? -10.189 -8.035 -5.326 1.00 95.75 106 ILE A CA 1
ATOM 803 C C . ILE A 1 106 ? -9.589 -6.636 -5.456 1.00 95.75 106 ILE A C 1
ATOM 805 O O . ILE A 1 106 ? -10.321 -5.639 -5.478 1.00 95.75 106 ILE A O 1
ATOM 809 N N . VAL A 1 107 ? -8.262 -6.571 -5.560 1.00 96.62 107 VAL A N 1
ATOM 810 C CA . VAL A 1 107 ? -7.555 -5.371 -6.018 1.00 96.62 107 VAL A CA 1
ATOM 811 C C . VAL A 1 107 ? -7.455 -5.441 -7.534 1.00 96.62 107 VAL A C 1
ATOM 813 O O . VAL A 1 107 ? -6.834 -6.357 -8.069 1.00 96.62 107 VAL A O 1
ATOM 816 N N . ASP A 1 108 ? -8.091 -4.492 -8.211 1.00 94.12 108 ASP A N 1
ATOM 817 C CA . ASP A 1 108 ? -8.172 -4.452 -9.676 1.00 94.12 108 ASP A CA 1
ATOM 818 C C . ASP A 1 108 ? -7.245 -3.390 -10.272 1.00 94.12 108 ASP A C 1
ATOM 820 O O . ASP A 1 108 ? -6.716 -3.539 -11.369 1.00 94.12 108 ASP A O 1
ATOM 824 N N . GLN A 1 109 ? -6.980 -2.320 -9.519 1.00 96.69 109 GLN A N 1
ATOM 825 C CA . GLN A 1 109 ? -6.105 -1.247 -9.975 1.00 96.69 109 GLN A CA 1
ATOM 826 C C . GLN A 1 109 ? -5.180 -0.773 -8.860 1.00 96.69 109 GLN A C 1
ATOM 828 O O . GLN A 1 109 ? -5.538 -0.808 -7.680 1.00 96.69 109 GLN A O 1
ATOM 833 N N . ILE A 1 110 ? -4.025 -0.239 -9.247 1.00 97.69 110 ILE A N 1
ATOM 834 C CA . ILE A 1 110 ? -3.222 0.630 -8.384 1.00 97.69 110 ILE A CA 1
ATOM 835 C C . ILE A 1 110 ? -3.168 2.026 -9.005 1.00 97.69 110 ILE A C 1
ATOM 837 O O . ILE A 1 110 ? -2.919 2.195 -10.198 1.00 97.69 110 ILE A O 1
ATOM 841 N N . GLU A 1 111 ? -3.445 3.037 -8.193 1.00 96.44 111 GLU A N 1
ATOM 842 C CA . GLU A 1 111 ? -3.276 4.442 -8.547 1.00 96.44 111 GLU A CA 1
ATOM 843 C C . GLU A 1 111 ? -1.989 4.960 -7.906 1.00 96.44 111 GLU A C 1
ATOM 845 O O . GLU A 1 111 ? -1.884 5.011 -6.682 1.00 96.44 111 GLU A O 1
ATOM 850 N N . LEU A 1 112 ? -1.011 5.334 -8.730 1.00 95.88 112 LEU A N 1
ATOM 851 C CA . LEU A 1 112 ? 0.281 5.857 -8.296 1.00 95.88 112 LEU A CA 1
ATOM 852 C C . LEU A 1 112 ? 0.346 7.363 -8.529 1.00 95.88 112 LEU A C 1
ATOM 854 O O . LEU A 1 112 ? 0.228 7.815 -9.666 1.00 95.88 112 LEU A O 1
ATOM 858 N N . LEU A 1 113 ? 0.599 8.136 -7.474 1.00 93.81 113 LEU A N 1
ATOM 859 C CA . LEU A 1 113 ? 1.001 9.535 -7.614 1.00 93.81 113 LEU A CA 1
ATOM 860 C C . LEU A 1 113 ? 2.517 9.567 -7.638 1.00 93.81 113 LEU A C 1
ATOM 862 O O . LEU A 1 113 ? 3.166 9.184 -6.662 1.00 93.81 113 LEU A O 1
ATOM 866 N N . GLN A 1 114 ? 3.092 9.997 -8.754 1.00 92.25 114 GLN A N 1
ATOM 867 C CA . GLN A 1 114 ? 4.509 9.766 -9.018 1.00 92.25 114 GLN A CA 1
ATOM 868 C C . GLN A 1 114 ? 5.253 10.991 -9.541 1.00 92.25 114 GLN A C 1
ATOM 870 O O . GLN A 1 114 ? 4.659 11.978 -9.970 1.00 92.25 114 GLN A O 1
ATOM 875 N N . HIS A 1 115 ? 6.578 10.913 -9.446 1.00 91.88 115 HIS A N 1
ATOM 876 C CA . HIS A 1 115 ? 7.501 11.884 -10.020 1.00 91.88 115 HIS A CA 1
ATOM 877 C C . HIS A 1 115 ? 7.529 11.752 -11.553 1.00 91.88 115 HIS A C 1
ATOM 879 O O . HIS A 1 115 ? 7.167 10.703 -12.101 1.00 91.88 115 HIS A O 1
ATOM 885 N N . VAL A 1 116 ? 8.054 12.757 -12.259 1.00 91.56 116 VAL A N 1
ATOM 886 C CA . VAL A 1 116 ? 8.256 12.706 -13.728 1.00 91.56 116 VAL A CA 1
ATOM 887 C C . VAL A 1 116 ? 9.107 11.511 -14.206 1.00 91.56 116 VAL A C 1
ATOM 889 O O . VAL A 1 116 ? 8.969 11.053 -15.337 1.00 91.56 116 VAL A O 1
ATOM 892 N N . ASN A 1 117 ? 9.943 10.954 -13.324 1.00 90.38 117 ASN A N 1
ATOM 893 C CA . ASN A 1 117 ? 10.777 9.762 -13.566 1.00 90.38 117 ASN A CA 1
ATOM 894 C C . ASN A 1 117 ? 10.097 8.443 -13.163 1.00 90.38 117 ASN A C 1
ATOM 896 O O . ASN A 1 117 ? 10.772 7.427 -13.004 1.00 90.38 117 ASN A O 1
ATOM 900 N N . GLY A 1 118 ? 8.794 8.463 -12.902 1.00 90.31 118 GLY A N 1
ATOM 901 C CA . GLY A 1 118 ? 8.129 7.373 -12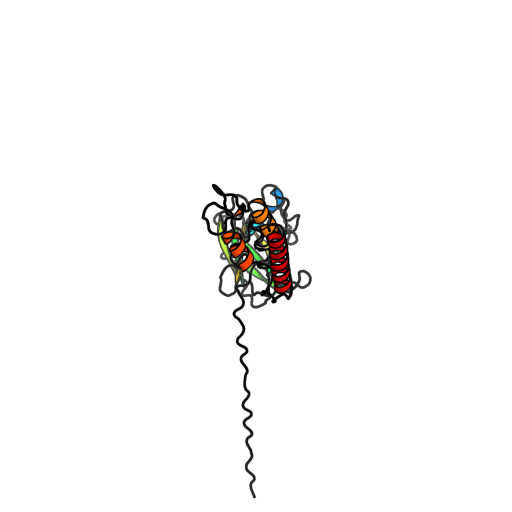.207 1.00 90.31 118 GLY A CA 1
ATOM 902 C C . GLY A 1 118 ? 7.960 6.081 -13.015 1.00 90.31 118 GLY A C 1
ATOM 903 O O . GLY A 1 118 ? 8.636 5.795 -14.007 1.00 90.31 118 GLY A O 1
ATOM 904 N N . VAL A 1 119 ? 7.048 5.255 -12.528 1.00 95.06 119 VAL A N 1
ATOM 905 C CA . VAL A 1 119 ? 6.799 3.896 -12.993 1.00 95.06 119 VAL A CA 1
ATOM 906 C C . VAL A 1 119 ? 6.004 3.894 -14.299 1.00 95.06 119 VAL A C 1
ATOM 908 O O . VAL A 1 119 ? 5.078 4.684 -14.471 1.00 95.06 119 VAL A O 1
ATOM 911 N N . SER A 1 120 ? 6.358 2.997 -15.221 1.00 95.50 120 SER A N 1
ATOM 912 C CA . SER A 1 120 ? 5.660 2.804 -16.500 1.00 95.50 120 SER A CA 1
ATOM 913 C C . SER A 1 120 ? 5.086 1.397 -16.675 1.00 95.50 120 SER A C 1
ATOM 915 O O . SER A 1 120 ? 4.126 1.231 -17.429 1.00 95.50 120 SER A O 1
ATOM 917 N N . ARG A 1 121 ? 5.610 0.392 -15.959 1.00 97.00 121 ARG A N 1
ATOM 918 C CA . ARG A 1 121 ? 5.076 -0.977 -15.957 1.00 97.00 121 ARG A CA 1
ATOM 919 C C . ARG A 1 121 ? 5.243 -1.639 -14.599 1.00 97.00 121 ARG A C 1
ATOM 921 O O . ARG A 1 121 ? 6.319 -1.559 -14.004 1.00 97.00 121 ARG A O 1
ATOM 928 N N . ILE A 1 122 ? 4.216 -2.368 -14.183 1.00 98.25 122 ILE A N 1
ATOM 929 C CA . ILE A 1 122 ? 4.201 -3.147 -12.944 1.00 98.25 122 ILE A CA 1
ATOM 930 C C . ILE A 1 122 ? 3.642 -4.545 -13.182 1.00 98.25 122 ILE A C 1
ATOM 932 O O . ILE A 1 122 ? 2.896 -4.759 -14.135 1.00 98.25 122 ILE A O 1
ATOM 936 N N . GLU A 1 123 ? 3.980 -5.475 -12.300 1.00 98.56 123 GLU A N 1
ATOM 937 C CA . GLU A 1 123 ? 3.342 -6.786 -12.182 1.00 98.56 123 GLU A CA 1
ATOM 938 C C . GLU A 1 123 ? 2.615 -6.890 -10.851 1.00 98.56 123 GLU A C 1
ATOM 940 O O . GLU A 1 123 ? 3.164 -6.504 -9.821 1.00 98.56 123 GLU A O 1
ATOM 945 N N . GLY A 1 124 ? 1.379 -7.378 -10.885 1.00 98.38 124 GLY A N 1
ATOM 946 C CA . GLY A 1 124 ? 0.566 -7.592 -9.698 1.00 98.38 124 GLY A CA 1
ATOM 947 C C . GLY A 1 124 ? 0.634 -9.042 -9.237 1.00 98.38 124 GLY A C 1
ATOM 948 O O . GLY A 1 124 ? 0.760 -9.966 -10.043 1.00 98.38 124 GLY A O 1
ATOM 949 N N . PHE A 1 125 ? 0.467 -9.245 -7.938 1.00 98.62 125 PHE A N 1
ATOM 950 C CA . PHE A 1 125 ? 0.365 -10.544 -7.297 1.00 98.62 125 PHE A CA 1
ATOM 951 C C . PHE A 1 125 ? -0.719 -10.510 -6.222 1.00 98.62 125 PHE A C 1
ATOM 953 O O . PHE A 1 125 ? -0.897 -9.495 -5.547 1.00 98.62 125 PHE A O 1
ATOM 960 N N . VAL A 1 126 ? -1.410 -11.628 -6.030 1.00 98.19 126 VAL A N 1
ATOM 961 C CA . VAL A 1 126 ? -2.462 -11.779 -5.017 1.00 98.19 126 VAL A CA 1
ATOM 962 C C . VAL A 1 126 ? -2.330 -13.124 -4.315 1.00 98.19 126 VAL A C 1
ATOM 964 O O . VAL A 1 126 ? -1.808 -14.073 -4.896 1.00 98.19 126 VAL A O 1
ATOM 967 N N . GLY A 1 127 ? -2.785 -13.227 -3.073 1.00 97.50 127 GLY A N 1
ATOM 968 C CA . GLY A 1 127 ? -2.846 -14.498 -2.355 1.00 97.50 127 GLY A CA 1
ATOM 969 C C . GLY A 1 127 ? -3.306 -14.326 -0.915 1.00 97.50 127 GLY A C 1
ATOM 970 O O . GLY A 1 127 ? -3.443 -13.205 -0.432 1.00 97.50 127 GLY A O 1
ATOM 971 N N . ASP A 1 128 ? -3.528 -15.443 -0.227 1.00 96.00 128 ASP A N 1
ATOM 972 C CA . ASP A 1 128 ? -3.935 -15.448 1.187 1.00 96.00 128 ASP A CA 1
ATOM 973 C C . ASP A 1 128 ? -2.738 -15.506 2.157 1.00 96.00 128 ASP A C 1
ATOM 975 O O . ASP A 1 128 ? -2.895 -15.441 3.375 1.00 96.00 128 ASP A O 1
ATOM 979 N N . SER A 1 129 ? -1.520 -15.641 1.624 1.00 96.06 129 SER A N 1
ATOM 980 C CA . SER A 1 129 ? -0.268 -15.546 2.373 1.00 96.06 129 SER A CA 1
ATOM 981 C C . SER A 1 129 ? 0.878 -15.088 1.471 1.00 96.06 129 SER A C 1
ATOM 983 O O . SER A 1 129 ? 0.838 -15.264 0.250 1.00 96.06 129 SER A O 1
ATOM 985 N N . LEU A 1 130 ? 1.936 -14.541 2.075 1.00 94.56 130 LEU A N 1
ATOM 986 C CA . LEU A 1 130 ? 3.122 -14.071 1.349 1.00 94.56 130 LEU A CA 1
ATOM 987 C C . LEU A 1 130 ? 3.867 -15.190 0.600 1.00 94.56 130 LEU A C 1
ATOM 989 O O . LEU A 1 130 ? 4.477 -14.922 -0.435 1.00 94.56 130 LEU A O 1
ATOM 993 N N . ASP A 1 131 ? 3.783 -16.430 1.088 1.00 94.88 131 ASP A N 1
ATOM 994 C CA . ASP A 1 131 ? 4.417 -17.609 0.479 1.00 94.88 131 ASP A CA 1
ATOM 995 C C . ASP A 1 131 ? 3.594 -18.214 -0.672 1.00 94.88 131 ASP A C 1
ATOM 997 O O . ASP A 1 131 ? 4.087 -19.068 -1.410 1.00 94.88 131 ASP A O 1
ATOM 1001 N N . ALA A 1 132 ? 2.337 -17.792 -0.826 1.00 92.94 132 ALA A N 1
ATOM 1002 C CA . ALA A 1 132 ? 1.389 -18.330 -1.801 1.00 92.94 132 ALA A CA 1
ATOM 1003 C C . ALA A 1 132 ? 0.883 -17.268 -2.791 1.00 92.94 132 ALA A C 1
ATOM 1005 O O . ALA A 1 132 ? -0.192 -17.419 -3.372 1.00 92.94 132 ALA A O 1
ATOM 1006 N N . LEU A 1 133 ? 1.651 -16.195 -2.992 1.00 97.44 133 LEU A N 1
ATOM 1007 C CA . LEU A 1 133 ? 1.319 -15.159 -3.963 1.00 97.44 133 LEU A CA 1
ATOM 1008 C C . LEU A 1 133 ? 1.397 -15.697 -5.395 1.00 97.44 133 LEU A C 1
ATOM 1010 O O . LEU A 1 133 ? 2.411 -16.256 -5.821 1.00 97.44 133 LEU A O 1
ATOM 1014 N N . ILE A 1 134 ? 0.336 -15.467 -6.159 1.00 97.38 134 ILE A N 1
ATOM 1015 C CA . ILE A 1 134 ? 0.244 -15.792 -7.581 1.00 97.38 134 ILE A CA 1
ATOM 1016 C C . ILE A 1 134 ? 0.240 -14.509 -8.404 1.00 97.38 134 ILE A C 1
ATOM 1018 O O . ILE A 1 134 ? -0.387 -13.524 -8.023 1.00 97.38 134 ILE A O 1
ATOM 1022 N N . SER A 1 135 ? 0.947 -14.517 -9.534 1.00 97.94 135 SER A N 1
ATOM 1023 C CA . SER A 1 135 ? 0.929 -13.386 -10.466 1.00 97.94 135 SER A CA 1
ATOM 1024 C C . SER A 1 135 ? -0.463 -13.242 -11.082 1.00 97.94 135 SER A C 1
ATOM 1026 O O . SER A 1 135 ? -1.045 -14.220 -11.561 1.00 97.94 135 SER A O 1
ATOM 1028 N N . ILE A 1 136 ? -0.973 -12.012 -11.091 1.00 97.69 136 ILE A N 1
ATOM 1029 C CA . ILE A 1 136 ? -2.182 -11.609 -11.825 1.00 97.69 136 ILE A CA 1
ATOM 1030 C C . ILE A 1 136 ? -1.828 -10.950 -13.167 1.00 97.69 136 ILE A C 1
ATOM 1032 O O . ILE A 1 136 ? -2.703 -10.453 -13.867 1.00 97.69 136 ILE A O 1
ATOM 1036 N N . GLY A 1 137 ? -0.548 -10.982 -13.550 1.00 97.75 137 GLY A N 1
ATOM 1037 C CA . GLY A 1 137 ? -0.040 -10.400 -14.783 1.00 97.75 137 GLY A CA 1
ATOM 1038 C C . GLY A 1 137 ? 0.566 -9.012 -14.600 1.00 97.75 137 GLY A C 1
ATOM 1039 O O . GLY A 1 137 ? 0.516 -8.393 -13.534 1.00 97.75 137 GLY A O 1
ATOM 1040 N N . TRP A 1 138 ? 1.184 -8.534 -15.678 1.00 97.56 138 TRP A N 1
ATOM 1041 C CA . TRP A 1 138 ? 1.806 -7.219 -15.744 1.00 97.56 138 TRP A CA 1
ATOM 1042 C C . TRP A 1 138 ? 1.041 -6.294 -16.669 1.00 97.56 138 TRP A C 1
ATOM 1044 O O . TRP A 1 138 ? 0.481 -6.721 -17.679 1.00 97.56 138 TRP A O 1
ATOM 1054 N N . VAL A 1 139 ? 1.079 -5.006 -16.342 1.00 97.88 139 VAL A N 1
ATOM 1055 C CA . VAL A 1 139 ? 0.336 -3.968 -17.051 1.00 97.88 139 VAL A CA 1
ATOM 1056 C C . VAL A 1 139 ? 1.165 -2.702 -17.184 1.00 97.88 139 VAL A C 1
ATOM 1058 O O . VAL A 1 139 ? 2.017 -2.387 -16.347 1.00 97.88 139 VAL A O 1
ATOM 1061 N N . PHE A 1 140 ? 0.940 -1.987 -18.282 1.00 97.19 140 PHE A N 1
ATOM 1062 C CA . PHE A 1 140 ? 1.502 -0.658 -18.473 1.00 97.19 140 PHE A CA 1
ATOM 1063 C C . PHE A 1 140 ? 0.608 0.395 -17.821 1.00 97.19 140 PHE A C 1
ATOM 1065 O O . PHE A 1 140 ? -0.605 0.219 -17.720 1.00 97.19 140 PHE A O 1
ATOM 1072 N N . GLY A 1 141 ? 1.215 1.520 -17.452 1.00 92.88 141 GLY A N 1
ATOM 1073 C CA . GLY A 1 141 ? 0.471 2.737 -17.149 1.00 92.88 141 GLY A CA 1
ATOM 1074 C C . GLY A 1 141 ? -0.234 3.301 -18.397 1.00 92.88 141 GLY A C 1
ATOM 1075 O O . GLY A 1 141 ? -0.150 2.731 -19.490 1.00 92.88 141 GLY A O 1
ATOM 1076 N N . PRO A 1 142 ? -0.881 4.470 -18.293 1.00 88.25 142 PRO A N 1
ATOM 1077 C CA . PRO A 1 142 ? -1.787 4.978 -19.331 1.00 88.25 142 PRO A CA 1
ATOM 1078 C C . PRO A 1 142 ? -1.127 5.311 -20.676 1.00 88.25 142 PRO A C 1
ATOM 1080 O O . PRO A 1 142 ? -1.814 5.402 -21.690 1.00 88.25 142 PRO A O 1
ATOM 1083 N N . TYR A 1 143 ? 0.198 5.460 -20.719 1.00 89.25 143 TYR A N 1
ATOM 1084 C CA . TYR A 1 143 ? 0.946 5.676 -21.963 1.00 89.25 143 TYR A CA 1
ATOM 1085 C C . TYR A 1 143 ? 1.403 4.377 -22.642 1.00 89.25 143 TYR A C 1
ATOM 1087 O O . TYR A 1 143 ? 2.035 4.412 -23.702 1.00 89.25 143 TYR A O 1
ATOM 1095 N N . GLY A 1 144 ? 1.075 3.222 -22.059 1.00 90.81 144 GLY A N 1
ATOM 1096 C CA . GLY A 1 144 ? 1.388 1.929 -22.641 1.00 90.81 144 GLY A CA 1
ATOM 1097 C C . GLY A 1 144 ? 2.900 1.704 -22.816 1.00 90.81 144 GLY A C 1
ATOM 1098 O O . GLY A 1 144 ? 3.719 2.308 -22.119 1.00 90.81 144 GLY A O 1
ATOM 1099 N N . PRO A 1 145 ? 3.305 0.875 -23.794 1.00 88.69 145 PRO A N 1
ATOM 1100 C CA . PRO A 1 145 ? 4.716 0.626 -24.097 1.00 88.69 145 PRO A CA 1
ATOM 1101 C C . PRO A 1 145 ? 5.444 1.837 -24.704 1.00 88.69 145 PRO A C 1
ATOM 1103 O O . PRO A 1 145 ? 6.659 1.788 -24.865 1.00 88.69 145 PRO A O 1
ATOM 1106 N N . ALA A 1 146 ? 4.720 2.899 -25.071 1.00 84.56 146 ALA A N 1
ATOM 1107 C CA . ALA A 1 146 ? 5.281 4.117 -25.652 1.00 84.56 146 ALA A CA 1
ATOM 1108 C C . ALA A 1 146 ? 5.727 5.143 -24.595 1.00 84.56 146 ALA A C 1
ATOM 1110 O O . ALA A 1 146 ? 6.165 6.231 -24.961 1.00 84.56 146 ALA A O 1
ATOM 1111 N N . ALA A 1 147 ? 5.601 4.816 -23.305 1.00 83.50 147 ALA A N 1
ATOM 1112 C CA . ALA A 1 147 ? 6.016 5.672 -22.205 1.00 83.50 147 ALA A CA 1
ATOM 1113 C C . ALA A 1 147 ? 7.506 6.060 -22.333 1.00 83.50 147 ALA A C 1
ATOM 1115 O O . ALA A 1 147 ? 8.378 5.198 -22.455 1.00 83.50 147 ALA A O 1
ATOM 1116 N N . ALA A 1 148 ? 7.781 7.363 -22.311 1.00 82.38 148 ALA A N 1
ATOM 1117 C CA . ALA A 1 148 ? 9.096 7.962 -22.512 1.00 82.38 148 ALA A CA 1
ATOM 1118 C C . ALA A 1 148 ? 9.370 9.037 -21.441 1.00 82.38 148 ALA A C 1
ATOM 1120 O O . ALA A 1 148 ? 8.423 9.486 -20.781 1.00 82.38 148 ALA A O 1
ATOM 1121 N N . PRO A 1 149 ? 10.638 9.456 -21.253 1.00 84.12 149 PRO A N 1
ATOM 1122 C CA . PRO A 1 149 ? 10.970 10.573 -20.371 1.00 84.12 149 PRO A CA 1
ATOM 1123 C C . PRO A 1 149 ? 10.095 11.807 -20.640 1.00 84.12 149 PRO A C 1
ATOM 1125 O O . PRO A 1 149 ? 9.660 12.029 -21.770 1.00 84.12 149 PRO A O 1
ATOM 1128 N N . ASP A 1 150 ? 9.826 12.588 -19.594 1.00 83.19 150 ASP A N 1
ATOM 1129 C CA . ASP A 1 150 ? 9.043 13.837 -19.625 1.00 83.19 150 ASP A CA 1
ATOM 1130 C C . ASP A 1 150 ? 7.544 13.699 -19.969 1.00 83.19 150 ASP A C 1
ATOM 1132 O O . ASP A 1 150 ? 6.829 14.698 -20.046 1.00 83.19 150 ASP A O 1
ATOM 1136 N N . MET A 1 151 ? 7.023 12.478 -20.152 1.00 87.62 151 MET A N 1
ATOM 1137 C CA . MET A 1 151 ? 5.585 12.261 -20.391 1.00 87.62 151 MET A CA 1
ATOM 1138 C C . MET A 1 151 ? 4.736 12.338 -19.119 1.00 87.62 151 MET A C 1
ATOM 1140 O O . MET A 1 151 ? 3.521 12.542 -19.189 1.00 87.62 151 MET A O 1
ATOM 1144 N N . PHE A 1 152 ? 5.352 12.118 -17.960 1.00 90.50 152 PHE A N 1
ATOM 1145 C CA . PHE A 1 152 ? 4.656 12.144 -16.684 1.00 90.50 152 PHE A CA 1
ATOM 1146 C C . PHE A 1 152 ? 4.781 13.530 -16.076 1.00 90.50 152 PHE A C 1
ATOM 1148 O O . PHE A 1 152 ? 5.803 14.196 -16.217 1.00 90.50 152 PHE A O 1
ATOM 1155 N N . GLN A 1 153 ? 3.716 13.959 -15.416 1.00 91.44 153 GLN A N 1
ATOM 1156 C CA . GLN A 1 153 ? 3.663 15.206 -14.682 1.00 91.44 153 GLN A CA 1
ATOM 1157 C C . GLN A 1 153 ? 3.845 14.921 -13.200 1.00 91.44 153 GLN A C 1
ATOM 1159 O O . GLN A 1 153 ? 3.425 13.887 -12.680 1.00 91.44 153 GLN A O 1
ATOM 1164 N N . GLU A 1 154 ? 4.497 15.861 -12.533 1.00 90.19 154 GLU A N 1
ATOM 1165 C CA . GLU A 1 154 ? 4.819 15.748 -11.124 1.00 90.19 154 GLU A CA 1
ATOM 1166 C C . GLU A 1 154 ? 3.544 15.671 -10.279 1.00 90.19 154 GLU A C 1
ATOM 1168 O O . GLU A 1 154 ? 2.699 16.560 -10.367 1.00 90.19 154 GLU A O 1
ATOM 1173 N N . ARG A 1 155 ? 3.437 14.631 -9.437 1.00 87.25 155 ARG A N 1
ATOM 1174 C CA . ARG A 1 155 ? 2.309 14.378 -8.513 1.00 87.25 155 ARG A CA 1
ATOM 1175 C C . ARG A 1 155 ? 0.971 14.055 -9.178 1.00 87.25 155 ARG A C 1
ATOM 1177 O O . ARG A 1 155 ? -0.027 13.938 -8.470 1.00 87.25 155 ARG A O 1
ATOM 1184 N N . GLU A 1 156 ? 0.935 13.853 -10.490 1.00 88.94 156 GLU A N 1
ATOM 1185 C CA . GLU A 1 156 ? -0.292 13.405 -11.144 1.00 88.94 156 GLU A CA 1
ATOM 1186 C C . GLU A 1 156 ? -0.558 11.915 -10.853 1.00 88.94 156 GLU A C 1
ATOM 1188 O O . GLU A 1 156 ? 0.386 11.113 -10.804 1.00 88.94 156 GLU A O 1
ATOM 1193 N N . PRO A 1 157 ? -1.830 11.526 -10.641 1.00 91.88 157 PRO A N 1
ATOM 1194 C CA . PRO A 1 157 ? -2.208 10.138 -10.436 1.00 91.88 157 PRO A CA 1
ATOM 1195 C C . PRO A 1 157 ? -2.245 9.375 -11.763 1.00 91.88 157 PRO A C 1
ATOM 1197 O O . PRO A 1 157 ? -2.939 9.747 -12.712 1.00 91.88 157 PRO A O 1
ATOM 1200 N N . TYR A 1 158 ? -1.556 8.241 -11.802 1.00 94.94 158 TYR A N 1
ATOM 1201 C CA . TYR A 1 158 ? -1.552 7.311 -12.924 1.00 94.94 158 TYR A CA 1
ATOM 1202 C C . TYR A 1 158 ? -2.093 5.957 -12.481 1.00 94.94 158 TYR A C 1
ATOM 1204 O O . TYR A 1 158 ? -1.672 5.400 -11.471 1.00 94.94 158 TYR A O 1
ATOM 1212 N N . VAL A 1 159 ? -3.049 5.426 -13.241 1.00 96.31 159 VAL A N 1
ATOM 1213 C CA . VAL A 1 159 ? -3.736 4.174 -12.911 1.00 96.31 159 VAL A CA 1
ATOM 1214 C C . VAL A 1 159 ? -3.159 3.034 -13.736 1.00 96.31 159 VAL A C 1
ATOM 1216 O O . VAL A 1 159 ? -3.018 3.149 -14.953 1.00 96.31 159 VAL A O 1
ATOM 1219 N N . PHE A 1 160 ? -2.868 1.932 -13.058 1.00 97.31 160 PHE A N 1
ATOM 1220 C CA . PHE A 1 160 ? -2.473 0.660 -13.641 1.00 97.31 160 PHE A CA 1
ATOM 1221 C C . PHE A 1 160 ? -3.611 -0.320 -13.390 1.00 97.31 160 PHE A C 1
ATOM 1223 O O . PHE A 1 160 ? -3.944 -0.593 -12.237 1.00 97.31 160 PHE A O 1
ATOM 1230 N N . ASP A 1 161 ? -4.237 -0.769 -14.471 1.00 96.75 161 ASP A N 1
ATOM 1231 C CA . ASP A 1 161 ? -5.435 -1.603 -14.450 1.00 96.75 161 ASP A CA 1
ATOM 1232 C C . ASP A 1 161 ? -5.045 -3.041 -14.780 1.00 96.75 161 ASP A C 1
ATOM 1234 O O . ASP A 1 161 ? -4.505 -3.268 -15.861 1.00 96.75 161 ASP A O 1
ATOM 1238 N N . PHE A 1 162 ? -5.242 -3.965 -13.837 1.00 96.12 162 PHE A N 1
ATOM 1239 C CA . PHE A 1 162 ? -4.858 -5.370 -13.968 1.00 96.12 162 PHE A CA 1
ATOM 1240 C C . PHE A 1 162 ? -5.953 -6.239 -14.596 1.00 96.12 162 PHE A C 1
ATOM 1242 O O . PHE A 1 162 ? -5.664 -7.393 -14.920 1.00 96.12 162 PHE A O 1
ATOM 1249 N N . ASP A 1 163 ? -7.182 -5.724 -14.739 1.00 92.81 163 ASP A N 1
ATOM 1250 C CA . ASP A 1 163 ? -8.375 -6.515 -15.073 1.00 92.81 163 ASP A CA 1
ATOM 1251 C C . ASP A 1 163 ? -8.492 -7.781 -14.185 1.00 92.81 163 ASP A C 1
ATOM 1253 O O . ASP A 1 163 ? -8.789 -8.893 -14.643 1.00 92.81 163 ASP A O 1
ATOM 1257 N N . ASN A 1 164 ? -8.189 -7.635 -12.893 1.00 94.94 164 ASN A N 1
ATOM 1258 C CA . ASN A 1 164 ? -8.061 -8.748 -11.963 1.00 94.94 164 ASN A CA 1
ATOM 1259 C C . ASN A 1 164 ? -9.420 -9.197 -11.415 1.00 94.94 164 ASN A C 1
ATOM 1261 O O . ASN A 1 164 ? -10.242 -8.406 -10.962 1.00 94.94 164 ASN A O 1
ATOM 1265 N N . LEU A 1 165 ? -9.613 -10.515 -11.367 1.00 93.62 165 LEU A N 1
ATOM 1266 C CA . LEU A 1 165 ? -10.805 -11.161 -10.806 1.00 93.62 165 LEU A CA 1
ATOM 1267 C C . LEU A 1 165 ? -10.492 -12.043 -9.589 1.00 93.62 165 LEU A C 1
ATOM 1269 O O . LEU A 1 165 ? -11.392 -12.670 -9.032 1.00 93.62 165 LEU A O 1
ATOM 1273 N N . GLN A 1 166 ? -9.220 -12.138 -9.200 1.00 95.25 166 GLN A N 1
ATOM 1274 C CA . GLN A 1 166 ? -8.757 -12.997 -8.118 1.00 95.25 166 GLN A CA 1
ATOM 1275 C C . GLN A 1 166 ? -8.738 -12.230 -6.797 1.00 95.25 166 GLN A C 1
ATOM 1277 O O . GLN A 1 166 ? -8.276 -11.089 -6.734 1.00 95.25 166 GLN A O 1
ATOM 1282 N N . GLN A 1 167 ? -9.242 -12.878 -5.748 1.00 95.50 167 GLN A N 1
ATOM 1283 C CA . GLN A 1 167 ? -9.266 -12.342 -4.390 1.00 95.50 167 GLN A CA 1
ATOM 1284 C C . GLN A 1 167 ? -8.085 -12.854 -3.561 1.00 95.50 167 GLN A C 1
ATOM 1286 O O . GLN A 1 167 ? -7.604 -13.962 -3.792 1.00 95.50 167 GLN A O 1
ATOM 1291 N N . GLY A 1 168 ? -7.673 -12.076 -2.564 1.00 95.75 168 GLY A N 1
ATOM 1292 C CA . GLY A 1 168 ? -6.734 -12.507 -1.529 1.00 95.75 168 GLY A CA 1
ATOM 1293 C C . GLY A 1 168 ? -6.643 -11.493 -0.396 1.00 95.75 168 GLY A C 1
ATOM 1294 O O . GLY A 1 168 ? -7.095 -10.356 -0.543 1.00 95.75 168 GLY A O 1
ATOM 1295 N N . THR A 1 169 ? -6.094 -11.908 0.744 1.00 96.00 169 THR A N 1
ATOM 1296 C CA . THR A 1 169 ? -5.797 -11.004 1.874 1.00 96.00 169 THR A CA 1
ATOM 1297 C C . THR A 1 169 ? -4.520 -10.195 1.661 1.00 96.00 169 THR A C 1
ATOM 1299 O O . THR A 1 169 ? -4.319 -9.187 2.330 1.00 96.00 169 THR A O 1
ATOM 1302 N N . PHE A 1 170 ? -3.677 -10.590 0.704 1.00 98.06 170 PHE A N 1
ATOM 1303 C CA . PHE A 1 170 ? -2.487 -9.857 0.296 1.00 98.06 170 PHE A CA 1
ATOM 1304 C C . PHE A 1 170 ? -2.565 -9.450 -1.169 1.00 98.06 170 PHE A C 1
ATOM 1306 O O . PHE A 1 170 ? -2.895 -10.254 -2.044 1.00 98.06 170 PHE A O 1
ATOM 1313 N N . PHE A 1 171 ? -2.162 -8.212 -1.435 1.00 98.44 171 PHE A N 1
ATOM 1314 C CA . PHE A 1 171 ? -1.880 -7.715 -2.776 1.00 98.44 171 PHE A CA 1
ATOM 1315 C C . PHE A 1 171 ? -0.461 -7.169 -2.812 1.00 98.44 171 PHE A C 1
ATOM 1317 O O . PHE A 1 171 ? -0.063 -6.386 -1.954 1.00 98.44 171 PHE A O 1
ATOM 1324 N N . ARG A 1 172 ? 0.307 -7.548 -3.825 1.00 98.56 172 ARG A N 1
ATOM 1325 C CA . ARG A 1 172 ? 1.659 -7.042 -4.042 1.00 98.56 172 ARG A CA 1
ATOM 1326 C C . ARG A 1 172 ? 1.773 -6.524 -5.457 1.00 98.56 172 ARG A C 1
ATOM 1328 O O . ARG A 1 172 ? 1.317 -7.184 -6.383 1.00 98.56 172 ARG A O 1
ATOM 1335 N N . PHE A 1 173 ? 2.455 -5.402 -5.639 1.00 98.44 173 PHE A N 1
ATOM 1336 C CA . PHE A 1 173 ? 2.939 -5.024 -6.959 1.00 98.44 173 PHE A CA 1
ATOM 1337 C C . PHE A 1 173 ? 4.460 -4.912 -6.973 1.00 98.44 173 PHE A C 1
ATOM 1339 O O . PHE A 1 173 ? 5.090 -4.538 -5.982 1.00 98.44 173 PHE A O 1
ATOM 1346 N N . VAL A 1 174 ? 5.040 -5.259 -8.118 1.00 98.38 174 VAL A N 1
ATOM 1347 C CA . VAL A 1 174 ? 6.472 -5.173 -8.399 1.00 98.38 174 VAL A CA 1
ATOM 1348 C C . VAL A 1 174 ? 6.670 -4.235 -9.576 1.00 98.38 174 VAL A C 1
ATOM 1350 O O . VAL A 1 174 ? 6.029 -4.383 -10.618 1.00 98.38 174 VAL A O 1
ATOM 1353 N N . ILE A 1 175 ? 7.558 -3.262 -9.426 1.00 97.88 175 ILE A N 1
ATOM 1354 C CA . ILE A 1 175 ? 7.881 -2.313 -10.489 1.00 97.88 175 ILE A CA 1
ATOM 1355 C C . ILE A 1 175 ? 8.827 -2.997 -11.475 1.00 97.88 175 ILE A C 1
ATOM 1357 O O . ILE A 1 175 ? 9.917 -3.430 -11.117 1.00 97.88 175 ILE A O 1
ATOM 1361 N N . LEU A 1 176 ? 8.408 -3.081 -12.738 1.00 97.31 176 LEU A N 1
ATOM 1362 C CA . LEU A 1 176 ? 9.162 -3.759 -13.797 1.00 97.31 176 LEU A CA 1
ATOM 1363 C C . LEU A 1 176 ? 9.811 -2.801 -14.792 1.00 97.31 176 LEU A C 1
ATOM 1365 O O . LEU A 1 176 ? 10.728 -3.199 -15.517 1.00 97.31 176 LEU A O 1
ATOM 1369 N N . GLN A 1 177 ? 9.276 -1.588 -14.924 1.00 95.94 177 GLN A N 1
ATOM 1370 C CA . GLN A 1 177 ? 9.801 -0.588 -15.844 1.00 95.94 177 GLN A CA 1
ATOM 1371 C C . GLN A 1 177 ? 9.518 0.830 -15.351 1.00 95.94 177 GLN A C 1
ATOM 1373 O O . GLN A 1 177 ? 8.452 1.104 -14.797 1.00 95.94 177 GLN A O 1
ATOM 1378 N N . THR A 1 178 ? 10.462 1.731 -15.599 1.00 95.12 178 THR A N 1
ATOM 1379 C CA . THR A 1 178 ? 10.416 3.148 -15.211 1.00 95.12 178 THR A CA 1
ATOM 1380 C C . THR A 1 178 ? 10.578 4.043 -16.439 1.00 95.12 178 THR A C 1
ATOM 1382 O O . THR A 1 178 ? 10.794 3.552 -17.552 1.00 95.12 178 THR A O 1
ATOM 1385 N N . LEU A 1 179 ? 10.431 5.356 -16.262 1.00 93.25 179 LEU A N 1
ATOM 1386 C CA . LEU A 1 179 ? 10.700 6.332 -17.320 1.00 93.25 179 LEU A CA 1
ATOM 1387 C C . LEU A 1 179 ? 12.150 6.789 -17.387 1.00 93.25 179 LEU A C 1
ATOM 1389 O O . LEU A 1 179 ? 12.643 7.063 -18.478 1.00 93.25 179 LEU A O 1
ATOM 1393 N N . ALA A 1 180 ? 12.828 6.885 -16.245 1.00 93.06 180 ALA A N 1
ATOM 1394 C CA . ALA A 1 180 ? 14.246 7.202 -16.213 1.00 93.06 180 ALA A CA 1
ATOM 1395 C C . ALA A 1 180 ? 15.087 5.915 -16.214 1.00 93.06 180 ALA A C 1
ATOM 1397 O O . ALA A 1 180 ? 14.669 4.897 -15.654 1.00 93.06 180 ALA A O 1
ATOM 1398 N N . PRO A 1 181 ? 16.280 5.935 -16.832 1.00 93.94 181 PRO A N 1
ATOM 1399 C CA . PRO A 1 181 ? 17.086 4.734 -17.024 1.00 93.94 181 PRO A CA 1
ATOM 1400 C C . PRO A 1 181 ? 17.694 4.173 -15.735 1.00 93.94 181 PRO A C 1
ATOM 1402 O O . PRO A 1 181 ? 18.172 3.042 -15.759 1.00 93.94 181 PRO A O 1
ATOM 1405 N N . ASN A 1 182 ? 17.735 4.958 -14.661 1.00 93.00 182 ASN A N 1
ATOM 1406 C CA . ASN A 1 182 ? 18.545 4.693 -13.475 1.00 93.00 182 ASN A CA 1
ATOM 1407 C C . ASN A 1 182 ? 17.923 5.235 -12.180 1.00 93.00 182 ASN A C 1
ATOM 1409 O O . ASN A 1 182 ? 18.658 5.513 -11.243 1.00 93.00 182 ASN A O 1
ATOM 1413 N N . GLY A 1 183 ? 16.612 5.452 -12.146 1.00 92.88 183 GLY A N 1
ATOM 1414 C CA . GLY A 1 183 ? 15.935 5.931 -10.949 1.00 92.88 183 GLY A CA 1
ATOM 1415 C C . GLY A 1 183 ? 14.430 5.990 -11.137 1.00 92.88 183 GLY A C 1
ATOM 1416 O O . GLY A 1 183 ? 13.942 6.137 -12.260 1.00 92.88 183 GLY A O 1
ATOM 1417 N N . TYR A 1 184 ? 13.689 5.884 -10.044 1.00 94.19 184 TYR A N 1
ATOM 1418 C CA . TYR A 1 184 ? 12.268 6.213 -10.014 1.00 94.19 184 TYR A CA 1
ATOM 1419 C C . TYR A 1 184 ? 11.892 6.791 -8.662 1.00 94.19 184 TYR A C 1
ATOM 1421 O O . TYR A 1 184 ? 12.583 6.571 -7.671 1.00 94.19 184 TYR A O 1
ATOM 1429 N N . ALA A 1 185 ? 10.772 7.509 -8.629 1.00 93.25 185 ALA A N 1
ATOM 1430 C CA . ALA A 1 185 ? 10.192 7.968 -7.384 1.00 93.25 185 ALA A CA 1
ATOM 1431 C C . ALA A 1 185 ? 8.664 8.017 -7.463 1.00 93.25 185 ALA A C 1
ATOM 1433 O O . ALA A 1 185 ? 8.090 8.328 -8.515 1.00 93.25 185 ALA A O 1
ATOM 1434 N N . ALA A 1 186 ? 8.016 7.726 -6.338 1.00 92.81 186 ALA A N 1
ATOM 1435 C CA . ALA A 1 186 ? 6.582 7.877 -6.161 1.00 92.81 186 ALA A CA 1
ATOM 1436 C C . ALA A 1 186 ? 6.243 8.423 -4.771 1.00 92.81 186 ALA A C 1
ATOM 1438 O O . ALA A 1 186 ? 6.926 8.157 -3.780 1.00 92.81 186 ALA A O 1
ATOM 1439 N N . TYR A 1 187 ? 5.169 9.201 -4.716 1.00 91.94 187 TYR A N 1
ATOM 1440 C CA . TYR A 1 187 ? 4.656 9.810 -3.498 1.00 91.94 187 TYR A CA 1
ATOM 1441 C C . TYR A 1 187 ? 3.697 8.874 -2.779 1.00 91.94 187 TYR A C 1
ATOM 1443 O O . TYR A 1 187 ? 3.848 8.640 -1.586 1.00 91.94 187 TYR A O 1
ATOM 1451 N N . GLN A 1 188 ? 2.718 8.342 -3.506 1.00 93.69 188 GLN A N 1
ATOM 1452 C CA . GLN A 1 188 ? 1.617 7.563 -2.947 1.00 93.69 188 GLN A CA 1
ATOM 1453 C C . GLN A 1 188 ? 1.214 6.453 -3.907 1.00 93.69 188 GLN A C 1
ATOM 1455 O O . GLN A 1 188 ? 1.418 6.558 -5.120 1.00 93.69 188 GLN A O 1
ATOM 1460 N N . ALA A 1 189 ? 0.615 5.407 -3.350 1.00 95.88 189 ALA A N 1
ATOM 1461 C CA . ALA A 1 189 ? 0.128 4.258 -4.088 1.00 95.88 189 ALA A CA 1
ATOM 1462 C C . ALA A 1 189 ? -1.137 3.720 -3.417 1.00 95.88 189 ALA A C 1
ATOM 1464 O O . ALA A 1 189 ? -1.087 3.181 -2.310 1.00 95.88 189 ALA A O 1
ATOM 1465 N N . PHE A 1 190 ? -2.271 3.864 -4.101 1.00 95.62 190 PHE A N 1
ATOM 1466 C CA . PHE A 1 190 ? -3.581 3.489 -3.583 1.00 95.62 190 PHE A CA 1
ATOM 1467 C C . PHE A 1 190 ? -4.124 2.268 -4.328 1.00 95.62 190 PHE A C 1
ATOM 1469 O O . PHE A 1 190 ? -4.449 2.385 -5.517 1.00 95.62 190 PHE A O 1
ATOM 1476 N N . PRO A 1 191 ? -4.266 1.102 -3.670 1.00 96.69 191 PRO A N 1
ATOM 1477 C CA . PRO A 1 191 ? -5.000 -0.008 -4.255 1.00 96.69 191 PRO A CA 1
ATOM 1478 C C . PRO A 1 191 ? -6.477 0.370 -4.372 1.00 96.69 191 PRO A C 1
ATOM 1480 O O . PRO A 1 191 ? -7.044 1.065 -3.519 1.00 96.69 191 PRO A O 1
ATOM 1483 N N . ARG A 1 192 ? -7.107 -0.077 -5.456 1.00 94.44 192 ARG A N 1
ATOM 1484 C CA . ARG A 1 192 ? -8.511 0.196 -5.756 1.00 94.44 192 ARG A CA 1
ATOM 1485 C C . ARG A 1 192 ? -9.259 -1.106 -5.982 1.00 94.44 192 ARG A C 1
ATOM 1487 O O . ARG A 1 192 ? -8.764 -2.036 -6.619 1.00 94.44 192 ARG A O 1
ATOM 1494 N N . SER A 1 193 ? -10.471 -1.135 -5.448 1.00 90.44 193 SER A N 1
ATOM 1495 C CA . SER A 1 193 ? -11.432 -2.220 -5.639 1.00 90.44 193 SER A CA 1
ATOM 1496 C C . SER A 1 193 ? -11.896 -2.311 -7.095 1.00 90.44 193 SER A C 1
ATOM 1498 O O . SER A 1 193 ? -11.747 -1.355 -7.857 1.00 90.44 193 SER A O 1
ATOM 1500 N N . ALA A 1 194 ? -12.572 -3.405 -7.457 1.00 85.12 194 ALA A N 1
ATOM 1501 C CA . ALA A 1 194 ? -13.244 -3.556 -8.757 1.00 85.12 194 ALA A CA 1
ATOM 1502 C C . ALA A 1 194 ? -14.271 -2.436 -9.056 1.00 85.12 194 ALA A C 1
ATOM 1504 O O . ALA A 1 194 ? -1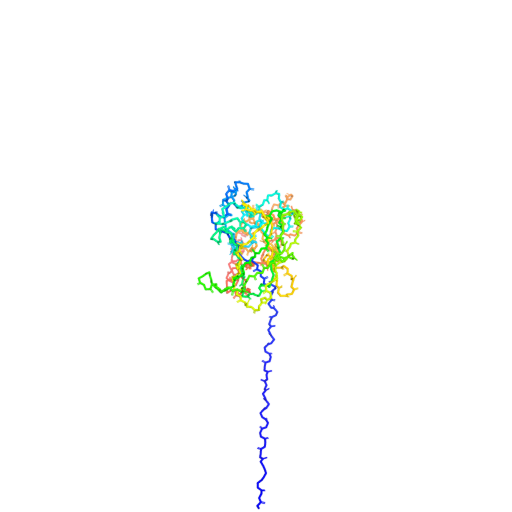4.550 -2.111 -10.207 1.00 85.12 194 ALA A O 1
ATOM 1505 N N . GLY A 1 195 ? -14.812 -1.783 -8.018 1.00 84.62 195 GLY A N 1
ATOM 1506 C CA . GLY A 1 195 ? -15.644 -0.581 -8.156 1.00 84.62 195 GLY A CA 1
ATOM 1507 C C . GLY A 1 195 ? -14.857 0.691 -8.497 1.00 84.62 195 GLY A C 1
ATOM 1508 O O . GLY A 1 195 ? -15.444 1.769 -8.572 1.00 84.62 195 GLY A O 1
ATOM 1509 N N . ARG A 1 196 ? -13.533 0.587 -8.676 1.00 86.00 196 ARG A N 1
ATOM 1510 C CA . ARG A 1 196 ? -12.583 1.686 -8.901 1.00 86.00 196 ARG A CA 1
ATOM 1511 C C . ARG A 1 196 ? -12.558 2.700 -7.759 1.00 86.00 196 ARG A C 1
ATOM 1513 O O . ARG A 1 196 ? -12.237 3.871 -7.960 1.00 86.00 196 ARG A O 1
ATOM 1520 N N . VAL A 1 197 ? -12.846 2.254 -6.542 1.00 88.25 197 VAL A N 1
ATOM 1521 C CA . VAL A 1 197 ? -12.776 3.068 -5.320 1.00 88.25 197 VAL A CA 1
ATOM 1522 C C . VAL A 1 197 ? -11.536 2.659 -4.531 1.00 88.25 197 VAL A C 1
ATOM 1524 O O . VAL A 1 197 ? -11.267 1.460 -4.421 1.00 88.25 197 VAL A O 1
ATOM 1527 N N . ARG A 1 198 ? -10.785 3.638 -4.004 1.00 91.31 198 ARG A N 1
ATOM 1528 C CA . ARG A 1 198 ? -9.651 3.392 -3.095 1.00 91.31 198 ARG A CA 1
ATOM 1529 C C . ARG A 1 198 ? -10.134 2.604 -1.874 1.00 91.31 198 ARG A C 1
ATOM 1531 O O . ARG A 1 198 ? -11.234 2.861 -1.380 1.00 91.31 198 ARG A O 1
ATOM 1538 N N . PHE A 1 199 ? -9.343 1.646 -1.404 1.00 89.19 199 PHE A N 1
ATOM 1539 C CA . PHE A 1 199 ? -9.661 0.963 -0.148 1.00 89.19 199 PHE A CA 1
ATOM 1540 C C . PHE A 1 199 ? -9.573 1.934 1.033 1.00 89.19 199 PHE A C 1
ATOM 1542 O O . PHE A 1 199 ? -8.769 2.868 1.020 1.00 89.19 199 PHE A O 1
ATOM 1549 N N . ALA A 1 200 ? -10.434 1.724 2.028 1.00 78.19 200 ALA A N 1
ATOM 1550 C CA . ALA A 1 200 ? -10.427 2.517 3.248 1.00 78.19 200 ALA A CA 1
ATOM 1551 C C . ALA A 1 200 ? -9.252 2.105 4.152 1.00 78.19 200 ALA A C 1
ATOM 1553 O O . ALA A 1 200 ? -8.743 0.983 4.081 1.00 78.19 200 ALA A O 1
ATOM 1554 N N . LEU A 1 201 ? -8.817 3.036 4.995 1.00 69.38 201 LEU A N 1
ATOM 1555 C CA . LEU A 1 201 ? -7.750 2.848 5.973 1.00 69.38 201 LEU A CA 1
ATOM 1556 C C . LEU A 1 201 ? -8.421 2.634 7.329 1.00 69.38 201 LEU A C 1
ATOM 1558 O O . LEU A 1 201 ? -8.716 3.607 8.014 1.00 69.38 201 LEU A O 1
ATOM 1562 N N . ALA A 1 202 ? -8.734 1.376 7.655 1.00 62.56 202 ALA A N 1
ATOM 1563 C CA . ALA A 1 202 ? -9.670 1.000 8.724 1.00 62.56 202 ALA A CA 1
ATOM 1564 C C . ALA A 1 202 ? -11.074 1.655 8.566 1.00 62.56 202 ALA A C 1
ATOM 1566 O O . ALA A 1 202 ? -11.255 2.574 7.760 1.00 62.56 202 ALA A O 1
ATOM 1567 N N . PRO A 1 203 ? -12.130 1.172 9.248 1.00 50.12 203 PRO A N 1
ATOM 1568 C CA . PRO A 1 203 ? -13.340 1.977 9.370 1.00 50.12 203 PRO A CA 1
ATOM 1569 C C . PRO A 1 203 ? -12.983 3.278 10.101 1.00 50.12 203 PRO A C 1
ATOM 1571 O O . PRO A 1 203 ? -12.136 3.270 10.995 1.00 50.12 203 PRO A O 1
ATOM 1574 N N . GLU A 1 204 ? -13.605 4.385 9.689 1.00 46.31 204 GLU A N 1
ATOM 1575 C CA . GLU A 1 204 ? -13.471 5.704 10.314 1.00 46.31 204 GLU A CA 1
ATOM 1576 C C . GLU A 1 204 ? -13.482 5.553 11.840 1.00 46.31 204 GLU A C 1
ATOM 1578 O O . GLU A 1 204 ? -14.448 5.057 12.423 1.00 46.31 204 GLU A O 1
ATOM 1583 N N . LEU A 1 205 ? -12.357 5.875 12.476 1.00 53.44 205 LEU A N 1
ATOM 1584 C CA . LEU A 1 205 ? -12.184 5.657 13.901 1.00 53.44 205 LEU A CA 1
ATOM 1585 C C . LEU A 1 205 ? -13.044 6.648 14.663 1.00 53.44 205 LEU A C 1
ATOM 1587 O O . LEU A 1 205 ? -12.729 7.833 14.758 1.00 53.44 205 LEU A O 1
ATOM 1591 N N . VAL A 1 206 ? -14.143 6.146 15.208 1.00 55.31 206 VAL A N 1
ATOM 1592 C CA . VAL A 1 206 ? -14.974 6.918 16.118 1.00 55.31 206 VAL A CA 1
ATOM 1593 C C . VAL A 1 206 ? -14.366 6.782 17.507 1.00 55.31 206 VAL A C 1
ATOM 1595 O O . VAL A 1 206 ? -14.423 5.704 18.103 1.00 55.31 206 VAL A O 1
ATOM 1598 N N . ILE A 1 207 ? -13.783 7.872 18.008 1.00 66.75 207 ILE A N 1
ATOM 1599 C CA . ILE A 1 207 ? -13.480 8.013 19.434 1.00 66.75 207 ILE A CA 1
ATOM 1600 C C . ILE A 1 207 ? -14.829 7.962 20.156 1.00 66.75 207 ILE A C 1
ATOM 1602 O O . ILE A 1 207 ? -15.697 8.809 19.929 1.00 66.75 207 ILE A O 1
ATOM 1606 N N . GLN A 1 208 ? -15.039 6.921 20.958 1.00 82.94 208 GLN A N 1
ATOM 1607 C CA . GLN A 1 208 ? -16.274 6.770 21.722 1.00 82.94 208 GLN A CA 1
ATOM 1608 C C . GLN A 1 208 ? -16.194 7.595 23.004 1.00 82.94 208 GLN A C 1
ATOM 1610 O O . GLN A 1 208 ? -15.122 7.658 23.607 1.00 82.94 208 GLN A O 1
ATOM 1615 N N . PRO A 1 209 ? -17.311 8.169 23.483 1.00 80.19 209 PRO A N 1
ATOM 1616 C CA . PRO A 1 209 ? -17.378 8.706 24.838 1.00 80.19 209 PRO A CA 1
ATOM 1617 C C . PRO A 1 209 ? -16.903 7.643 25.838 1.00 80.19 209 PRO A C 1
ATOM 1619 O O . PRO A 1 209 ? -17.506 6.573 25.931 1.00 80.19 209 PRO A O 1
ATOM 1622 N N . GLY A 1 210 ? -15.805 7.907 26.546 1.00 85.69 210 GLY A N 1
ATOM 1623 C CA . GLY A 1 210 ? -15.129 6.901 27.366 1.00 85.69 210 GLY A CA 1
ATOM 1624 C C . GLY A 1 210 ? -13.696 6.568 26.965 1.00 85.69 210 GLY A C 1
ATOM 1625 O O . GLY A 1 210 ? -13.009 5.990 27.793 1.00 85.69 210 GLY A O 1
ATOM 1626 N N . ASP A 1 211 ? -13.252 6.903 25.754 1.00 88.00 211 ASP A N 1
ATOM 1627 C CA . ASP A 1 211 ? -11.885 6.668 25.259 1.00 88.00 211 ASP A CA 1
ATOM 1628 C C . ASP A 1 211 ? -11.024 7.911 25.529 1.00 88.00 211 ASP A C 1
ATOM 1630 O O . ASP A 1 211 ? -10.941 8.830 24.709 1.00 88.00 211 ASP A O 1
ATOM 1634 N N . ALA A 1 212 ? -10.456 7.990 26.734 1.00 87.06 212 ALA A N 1
ATOM 1635 C CA . ALA A 1 212 ? -9.722 9.167 27.195 1.00 87.06 212 ALA A CA 1
ATOM 1636 C C . ALA A 1 212 ? -8.306 9.230 26.612 1.00 87.06 212 ALA A C 1
ATOM 1638 O O . ALA A 1 212 ? -7.766 10.317 26.416 1.00 87.06 212 ALA A O 1
ATOM 1639 N N . ASN A 1 213 ? -7.681 8.081 26.337 1.00 85.75 213 ASN A N 1
ATOM 1640 C CA . ASN A 1 213 ? -6.326 8.043 25.780 1.00 85.75 213 ASN A CA 1
ATOM 1641 C C . ASN A 1 213 ? -6.294 8.009 24.240 1.00 85.75 213 ASN A C 1
ATOM 1643 O O . ASN A 1 213 ? -5.200 8.034 23.672 1.00 85.75 213 ASN A O 1
ATOM 1647 N N . SER A 1 214 ? -7.463 8.002 23.585 1.00 81.44 214 SER A N 1
ATOM 1648 C CA . SER A 1 214 ? -7.618 7.915 22.127 1.00 81.44 214 SER A CA 1
ATOM 1649 C C . SER A 1 214 ? -6.957 6.665 21.537 1.00 81.44 214 SER A C 1
ATOM 1651 O O . SER A 1 214 ? -6.399 6.714 20.437 1.00 81.44 214 SER A O 1
ATOM 1653 N N . ASP A 1 215 ? -6.984 5.552 22.281 1.00 73.31 215 ASP A N 1
ATOM 1654 C CA . ASP A 1 215 ? -6.488 4.251 21.819 1.00 73.31 215 ASP A CA 1
ATOM 1655 C C . ASP A 1 215 ? -7.562 3.421 21.090 1.00 73.31 215 ASP A C 1
ATOM 1657 O O . ASP A 1 215 ? -7.291 2.296 20.652 1.00 73.31 215 ASP A O 1
ATOM 1661 N N . TYR A 1 216 ? -8.749 4.012 20.890 1.00 79.50 216 TYR A N 1
ATOM 1662 C CA . TYR A 1 216 ? -9.918 3.442 20.212 1.00 79.50 216 TYR A CA 1
ATOM 1663 C C . TYR A 1 216 ? -10.522 2.244 20.933 1.00 79.50 216 TYR A C 1
ATOM 1665 O O . TYR A 1 216 ? -11.244 1.427 20.340 1.00 79.50 216 TYR A O 1
ATOM 1673 N N . LYS A 1 217 ? -10.245 2.155 22.231 1.00 83.88 217 LYS A N 1
ATOM 1674 C CA . LYS A 1 217 ? -10.841 1.210 23.158 1.00 83.88 217 LYS A CA 1
ATOM 1675 C C . LYS A 1 217 ? -11.386 1.995 24.340 1.00 83.88 217 LYS A C 1
ATOM 1677 O O . LYS A 1 217 ? -10.903 3.057 24.687 1.00 83.88 217 LYS A O 1
ATOM 1682 N N . VAL A 1 218 ? -12.413 1.447 24.972 1.00 87.81 218 VAL A N 1
ATOM 1683 C CA . VAL A 1 218 ? -12.934 1.973 26.235 1.00 87.81 218 VAL A CA 1
ATOM 1684 C C . VAL A 1 218 ? -12.732 0.895 27.277 1.00 87.81 218 VAL A C 1
ATOM 1686 O O . VAL A 1 218 ? -13.465 -0.098 27.334 1.00 87.81 218 VAL A O 1
ATOM 1689 N N . ASN A 1 219 ? -11.684 1.042 28.076 1.00 90.75 219 ASN A N 1
ATOM 1690 C CA . ASN A 1 219 ? -11.222 0.004 28.980 1.00 90.75 219 ASN A CA 1
ATOM 1691 C C . ASN A 1 219 ? -10.766 0.575 30.340 1.00 90.75 219 ASN A C 1
ATOM 1693 O O . ASN A 1 219 ? -11.157 1.655 30.783 1.00 90.75 219 ASN A O 1
ATOM 1697 N N . VAL A 1 220 ? -10.014 -0.224 31.101 1.00 92.31 220 VAL A N 1
ATOM 1698 C CA . VAL A 1 220 ? -9.551 0.151 32.444 1.00 92.31 220 VAL A CA 1
ATOM 1699 C C . VAL A 1 220 ? -8.549 1.313 32.444 1.00 92.31 220 VAL A C 1
ATOM 1701 O O . VAL A 1 220 ? -8.449 2.010 33.453 1.00 92.31 220 VAL A O 1
ATOM 1704 N N . PHE A 1 221 ? -7.817 1.534 31.351 1.00 89.94 221 PHE A N 1
ATOM 1705 C CA . PHE A 1 221 ? -6.868 2.636 31.214 1.00 89.94 221 PHE A CA 1
ATOM 1706 C C . PHE A 1 221 ? -7.592 3.981 31.119 1.00 89.94 221 PHE A C 1
ATOM 1708 O O . PHE A 1 221 ? -7.194 4.920 31.809 1.00 89.94 221 PHE A O 1
ATOM 1715 N N . ASP A 1 222 ? -8.719 4.046 30.413 1.00 94.06 222 ASP A N 1
ATOM 1716 C CA . ASP A 1 222 ? -9.560 5.247 30.367 1.00 94.06 222 ASP A CA 1
ATOM 1717 C C . ASP A 1 222 ? -10.222 5.533 31.708 1.00 94.06 222 ASP A C 1
ATOM 1719 O O . ASP A 1 222 ? -10.229 6.664 32.196 1.00 94.06 222 ASP A O 1
ATOM 1723 N N . LEU A 1 223 ? -10.702 4.476 32.371 1.00 94.94 223 LEU A N 1
ATOM 1724 C CA . LEU A 1 223 ? -11.257 4.595 33.716 1.00 94.94 223 LEU A CA 1
ATOM 1725 C C . LEU A 1 223 ? -10.208 5.113 34.712 1.00 94.94 223 LEU A C 1
ATOM 1727 O O . LEU A 1 223 ? -10.558 5.811 35.664 1.00 94.94 223 LEU A O 1
ATOM 1731 N N . ALA A 1 224 ? -8.929 4.783 34.516 1.00 95.38 224 ALA A N 1
ATOM 1732 C CA . ALA A 1 224 ? -7.849 5.314 35.338 1.00 95.38 224 ALA A CA 1
ATOM 1733 C C . ALA A 1 224 ? -7.616 6.812 35.082 1.00 95.38 224 ALA A C 1
ATOM 1735 O O . ALA A 1 224 ? -7.384 7.547 36.042 1.00 95.38 224 ALA A O 1
ATOM 1736 N N . ILE A 1 225 ? -7.714 7.270 33.829 1.00 94.00 225 ILE A N 1
ATOM 1737 C CA . ILE A 1 225 ? -7.605 8.692 33.468 1.00 94.00 225 ILE A CA 1
ATOM 1738 C C . ILE A 1 225 ? -8.752 9.489 34.094 1.00 94.00 225 ILE A C 1
ATOM 1740 O O . ILE A 1 225 ? -8.495 10.385 34.902 1.00 94.00 225 ILE A O 1
ATOM 1744 N N . LEU A 1 226 ? -10.000 9.082 33.844 1.00 95.25 226 LEU A N 1
ATOM 1745 C CA . LEU A 1 226 ? -11.181 9.697 34.455 1.00 95.25 226 LEU A CA 1
ATOM 1746 C C . LEU A 1 226 ? -11.093 9.656 35.987 1.00 95.25 226 LEU A C 1
ATOM 1748 O O . LEU A 1 226 ? -11.332 10.650 36.668 1.00 95.25 226 LEU A O 1
ATOM 1752 N N . GLY A 1 227 ? -10.684 8.520 36.557 1.00 93.81 227 GLY A N 1
ATOM 1753 C CA . GLY A 1 227 ? -10.542 8.345 38.003 1.00 93.81 227 GLY A CA 1
ATOM 1754 C C . GLY A 1 227 ? -9.510 9.277 38.648 1.00 93.81 227 GLY A C 1
ATOM 1755 O O . GLY A 1 227 ? -9.701 9.689 39.794 1.00 93.81 227 GLY A O 1
ATOM 1756 N N . ASN A 1 228 ? -8.445 9.642 37.927 1.00 95.81 228 ASN A N 1
ATOM 1757 C CA . ASN A 1 228 ? -7.446 10.609 38.392 1.00 95.81 228 ASN A CA 1
ATOM 1758 C C . ASN A 1 228 ? -7.967 12.054 38.365 1.00 95.81 228 ASN A C 1
ATOM 1760 O O . ASN A 1 228 ? -7.483 12.887 39.137 1.00 95.81 228 ASN A O 1
ATOM 1764 N N . ASN A 1 229 ? -8.957 12.339 37.518 1.00 92.62 229 ASN A N 1
ATOM 1765 C CA . ASN A 1 229 ? -9.552 13.660 37.334 1.00 92.62 229 ASN A CA 1
ATOM 1766 C C . ASN A 1 229 ? -10.935 13.828 37.990 1.00 92.62 229 ASN A C 1
ATOM 1768 O O . ASN A 1 229 ? -11.445 14.939 38.039 1.00 92.62 229 ASN A O 1
ATOM 1772 N N . TYR A 1 230 ? -11.507 12.773 38.572 1.00 95.38 230 TYR A N 1
ATOM 1773 C CA . TYR A 1 230 ? -12.863 12.766 39.128 1.00 95.38 230 TYR A CA 1
ATOM 1774 C C . TYR A 1 230 ? -13.121 13.853 40.192 1.00 95.38 230 TYR A C 1
ATOM 1776 O O . TYR A 1 230 ? -12.315 14.043 41.112 1.00 95.38 230 TYR A O 1
ATOM 1784 N N . ASN A 1 231 ? -14.292 14.500 40.127 1.00 93.38 231 ASN A N 1
ATOM 1785 C CA . ASN A 1 231 ? -14.701 15.661 40.934 1.00 93.38 231 ASN A CA 1
ATOM 1786 C C . ASN A 1 231 ? -13.772 16.886 40.792 1.00 93.38 231 ASN A C 1
ATOM 1788 O O . ASN A 1 231 ? -13.700 17.720 41.705 1.00 93.38 231 ASN A O 1
ATOM 1792 N N . GLN A 1 232 ? -13.037 17.001 39.687 1.00 89.81 232 GLN A N 1
ATOM 1793 C CA . GLN A 1 232 ? -12.302 18.215 39.340 1.00 89.81 232 GLN A CA 1
ATOM 1794 C C . GLN A 1 232 ? -13.065 18.957 38.248 1.00 89.81 232 GLN A C 1
ATOM 1796 O O . GLN A 1 232 ? -13.504 18.339 37.291 1.00 89.81 232 GLN A O 1
ATOM 1801 N N . GLY A 1 233 ? -13.182 20.277 38.379 1.00 88.62 233 GLY A N 1
ATOM 1802 C CA . GLY A 1 233 ? -13.828 21.114 37.373 1.00 88.62 233 GLY A CA 1
ATOM 1803 C C . GLY A 1 233 ? -12.960 22.275 36.920 1.00 88.62 233 GLY A C 1
ATOM 1804 O O . GLY A 1 233 ? -12.034 22.690 37.625 1.00 88.62 233 GLY A O 1
ATOM 1805 N N . GLY A 1 234 ? -13.310 22.811 35.754 1.00 80.12 234 GLY A N 1
ATOM 1806 C CA . GLY A 1 234 ? -12.648 23.930 35.103 1.00 80.12 234 GLY A CA 1
ATOM 1807 C C . GLY A 1 234 ? -11.457 23.493 34.252 1.00 80.12 234 GLY A C 1
ATOM 1808 O O . GLY A 1 234 ? -10.428 23.071 34.775 1.00 80.12 234 GLY A O 1
ATOM 1809 N N . GLY A 1 235 ? -11.572 23.698 32.937 1.00 83.81 235 GLY A N 1
ATOM 1810 C CA . GLY A 1 235 ? -10.475 23.515 31.983 1.00 83.81 235 GLY A CA 1
ATOM 1811 C C . GLY A 1 235 ? -10.103 22.060 31.716 1.00 83.81 235 GLY A C 1
ATOM 1812 O O . GLY A 1 235 ? -8.990 21.827 31.253 1.00 83.81 235 GLY A O 1
ATOM 1813 N N . LYS A 1 236 ? -11.002 21.122 32.035 1.00 87.06 236 LYS A N 1
ATOM 1814 C CA . LYS A 1 236 ? -10.893 19.728 31.618 1.00 87.06 236 LYS A CA 1
ATOM 1815 C C . LYS A 1 236 ? -11.226 19.605 30.142 1.00 87.06 236 LYS A C 1
ATOM 1817 O O . LYS A 1 236 ? -11.927 20.445 29.576 1.00 87.06 236 LYS A O 1
ATOM 1822 N N . ASP A 1 237 ? -10.625 18.604 29.529 1.00 81.44 237 ASP A N 1
ATOM 1823 C CA . ASP A 1 237 ? -10.871 18.230 28.153 1.00 81.44 237 ASP A CA 1
ATOM 1824 C C . ASP A 1 237 ? -11.089 16.718 28.057 1.00 81.44 237 ASP A C 1
ATOM 1826 O O . ASP A 1 237 ? -11.023 15.976 29.042 1.00 81.44 237 ASP A O 1
ATOM 1830 N N . TRP A 1 238 ? -11.343 16.256 26.840 1.00 83.38 238 TRP A N 1
ATOM 1831 C CA . TRP A 1 238 ? -11.569 14.847 26.547 1.00 83.38 238 TRP A CA 1
ATOM 1832 C C . TRP A 1 238 ? -10.465 13.927 27.092 1.00 83.38 238 TRP A C 1
ATOM 1834 O O . TRP A 1 238 ? -10.750 12.846 27.606 1.00 83.38 238 TRP A O 1
ATOM 1844 N N . GLY A 1 239 ? -9.204 14.369 27.016 1.00 82.75 239 GLY A N 1
ATOM 1845 C CA . GLY A 1 239 ? -8.042 13.612 27.482 1.00 82.75 239 GLY A CA 1
ATOM 1846 C C . GLY A 1 239 ? -7.922 13.553 29.003 1.00 82.75 239 GLY A C 1
ATOM 1847 O O . GLY A 1 239 ? -7.227 12.690 29.535 1.00 82.75 239 GLY A O 1
ATOM 1848 N N . ASP A 1 240 ? -8.623 14.436 29.711 1.00 83.88 240 ASP A N 1
ATOM 1849 C CA . ASP A 1 240 ? -8.783 14.377 31.158 1.00 83.88 240 ASP A CA 1
ATOM 1850 C C . ASP A 1 240 ? -9.980 13.517 31.602 1.00 83.88 240 ASP A C 1
ATOM 1852 O O . ASP A 1 240 ? -10.066 13.168 32.784 1.00 83.88 240 ASP A O 1
ATOM 1856 N N . GLY A 1 241 ? -10.864 13.134 30.678 1.00 84.62 241 GLY A N 1
ATOM 1857 C CA . GLY A 1 241 ? -12.074 12.358 30.948 1.00 84.62 241 GLY A CA 1
ATOM 1858 C C . GLY A 1 241 ? -13.368 13.173 31.001 1.00 84.62 241 GLY A C 1
ATOM 1859 O O . GLY A 1 241 ? -14.324 12.665 31.574 1.00 84.62 241 GLY A O 1
ATOM 1860 N N . ASP A 1 242 ? -13.390 14.392 30.443 1.00 87.31 242 ASP A N 1
ATOM 1861 C CA . ASP A 1 242 ? -14.608 15.184 30.183 1.00 87.31 242 ASP A CA 1
ATOM 1862 C C . ASP A 1 242 ? -15.208 14.742 28.835 1.00 87.31 242 ASP A C 1
ATOM 1864 O O . ASP A 1 242 ? -14.716 15.097 27.757 1.00 87.31 242 ASP A O 1
ATOM 1868 N N . PHE A 1 243 ? -16.229 13.892 28.890 1.00 86.62 243 PHE A N 1
ATOM 1869 C CA . PHE A 1 243 ? -16.850 13.273 27.721 1.00 86.62 243 PHE A CA 1
ATOM 1870 C C . PHE A 1 243 ? -18.163 13.944 27.307 1.00 86.62 243 PHE A C 1
ATOM 1872 O O . PHE A 1 243 ? -18.629 13.688 26.189 1.00 86.62 243 PHE A O 1
ATOM 1879 N N . ASP A 1 244 ? -18.778 14.762 28.166 1.00 85.69 244 ASP A N 1
ATOM 1880 C CA . ASP A 1 244 ? -19.983 15.533 27.826 1.00 85.69 244 ASP A CA 1
ATOM 1881 C C . ASP A 1 244 ? -19.704 17.002 27.444 1.00 85.69 244 ASP A C 1
ATOM 1883 O O . ASP A 1 244 ? -20.564 17.660 26.841 1.00 85.69 244 ASP A O 1
ATOM 1887 N N . GLY A 1 245 ? -18.465 17.456 27.648 1.00 88.69 245 GLY A N 1
ATOM 1888 C CA . GLY A 1 245 ? -17.924 18.732 27.195 1.00 88.69 245 GLY A CA 1
ATOM 1889 C C . GLY A 1 245 ? -18.282 19.907 28.097 1.00 88.69 245 GLY A C 1
ATOM 1890 O O . GLY A 1 245 ? -18.310 21.049 27.612 1.00 88.69 245 GLY A O 1
ATOM 1891 N N . ASP A 1 246 ? -18.611 19.660 29.364 1.00 86.62 246 ASP A N 1
ATOM 1892 C CA . ASP A 1 246 ? -19.022 20.698 30.309 1.00 86.62 246 ASP A CA 1
ATOM 1893 C C . ASP A 1 246 ? -17.862 21.336 31.101 1.00 86.62 246 ASP A C 1
ATOM 1895 O O . ASP A 1 246 ? -18.069 22.309 31.842 1.00 86.62 246 ASP A O 1
ATOM 1899 N N . LEU A 1 247 ? -16.625 20.913 30.803 1.00 92.12 247 LEU A N 1
ATOM 1900 C CA . LEU A 1 247 ? -15.360 21.359 31.388 1.00 92.12 247 LEU A CA 1
ATOM 1901 C C . LEU A 1 247 ? -15.115 20.861 32.816 1.00 92.12 247 LEU A C 1
ATOM 1903 O O . LEU A 1 247 ? -14.224 21.406 33.494 1.00 92.12 247 LEU A O 1
ATOM 1907 N N . ASP A 1 248 ? -15.855 19.858 33.284 1.00 91.19 248 ASP A N 1
ATOM 1908 C CA . ASP A 1 248 ? -15.557 19.109 34.499 1.00 91.19 248 ASP A CA 1
ATOM 1909 C C . ASP A 1 248 ? -15.510 17.585 34.277 1.00 91.19 248 ASP A C 1
ATOM 1911 O O . ASP A 1 248 ? -15.593 17.110 33.153 1.00 91.19 248 ASP A O 1
ATOM 1915 N N . VAL A 1 249 ? -15.125 16.836 35.317 1.00 93.75 249 VAL A N 1
ATOM 1916 C CA . VAL A 1 249 ? -15.101 15.366 35.282 1.00 93.75 249 VAL A CA 1
ATOM 1917 C C . VAL A 1 249 ? -15.899 14.842 36.462 1.00 93.75 249 VAL A C 1
ATOM 1919 O O . VAL A 1 249 ? -15.431 14.887 37.613 1.00 93.75 249 VAL A O 1
ATOM 1922 N N . ASP A 1 250 ? -17.084 14.306 36.196 1.00 94.88 250 ASP A N 1
ATOM 1923 C CA . ASP A 1 250 ? -18.034 13.909 37.224 1.00 94.88 250 ASP A CA 1
ATOM 1924 C C . ASP A 1 250 ? -18.733 12.553 36.954 1.00 94.88 250 ASP A C 1
ATOM 1926 O O . ASP A 1 250 ? -18.177 11.603 36.391 1.00 94.88 250 ASP A O 1
ATOM 1930 N N . VAL A 1 251 ? -19.925 12.364 37.527 1.00 95.56 251 VAL A N 1
ATOM 1931 C CA . VAL A 1 251 ? -20.702 11.129 37.376 1.00 95.56 251 VAL A CA 1
ATOM 1932 C C . VAL A 1 251 ? -21.290 10.952 35.970 1.00 95.56 251 VAL A C 1
ATOM 1934 O O . VAL A 1 251 ? -21.556 9.809 35.588 1.00 95.56 251 VAL A O 1
ATOM 1937 N N . TYR A 1 252 ? -21.505 12.030 35.217 1.00 91.25 252 TYR A N 1
ATOM 1938 C CA . TYR A 1 252 ? -22.017 11.997 33.851 1.00 91.25 252 TYR A CA 1
ATOM 1939 C C . TYR A 1 252 ? -20.957 11.461 32.888 1.00 91.25 252 TYR A C 1
ATOM 1941 O O . TYR A 1 252 ? -21.265 10.544 32.120 1.00 91.25 252 TYR A O 1
ATOM 1949 N N . ASP A 1 253 ? -19.694 11.857 33.043 1.00 90.44 253 ASP A N 1
ATOM 1950 C CA . ASP A 1 253 ? -18.576 11.277 32.283 1.00 90.44 253 ASP A CA 1
ATOM 1951 C C . ASP A 1 253 ? -18.371 9.803 32.596 1.00 90.44 253 ASP A C 1
ATOM 1953 O O . ASP A 1 253 ? -18.202 8.965 31.706 1.00 90.44 253 ASP A O 1
ATOM 1957 N N . LEU A 1 254 ? -18.459 9.443 33.880 1.00 93.44 254 LEU A N 1
ATOM 1958 C CA . LEU A 1 254 ? -18.364 8.044 34.284 1.00 93.44 254 LEU A CA 1
ATOM 1959 C C . LEU A 1 254 ? -19.502 7.213 33.675 1.00 93.44 254 LEU A C 1
ATOM 1961 O O . LEU A 1 254 ? -19.295 6.048 33.332 1.00 93.44 254 LEU A O 1
ATOM 1965 N N . ALA A 1 255 ? -20.700 7.787 33.539 1.00 89.88 255 ALA A N 1
ATOM 1966 C CA . ALA A 1 255 ? -21.818 7.127 32.877 1.00 89.88 255 ALA A CA 1
ATOM 1967 C C . ALA A 1 255 ? -21.574 6.973 31.367 1.00 89.88 255 ALA A C 1
ATOM 1969 O O . ALA A 1 255 ? -21.890 5.917 30.817 1.00 89.88 255 ALA A O 1
ATOM 1970 N N . LEU A 1 256 ? -20.982 7.975 30.708 1.00 85.25 256 LEU A N 1
ATOM 1971 C CA . LEU A 1 256 ? -20.592 7.902 29.298 1.00 85.25 256 LEU A CA 1
ATOM 1972 C C . LEU A 1 256 ? -19.540 6.817 29.054 1.00 85.25 256 LEU A C 1
ATOM 1974 O O . LEU A 1 256 ? -19.753 5.967 28.188 1.00 85.25 256 LEU A O 1
ATOM 1978 N N . LEU A 1 257 ? -18.494 6.760 29.881 1.00 91.25 257 LEU A N 1
ATOM 1979 C CA . LEU A 1 257 ? -17.491 5.696 29.836 1.00 91.25 257 LEU A CA 1
ATOM 1980 C C . LEU A 1 257 ? -18.113 4.323 30.089 1.00 91.25 257 LEU A C 1
ATOM 1982 O O . LEU A 1 257 ? -17.857 3.373 29.355 1.00 91.25 257 LEU A O 1
ATOM 1986 N N . ALA A 1 258 ? -18.963 4.199 31.112 1.00 88.62 258 ALA A N 1
ATOM 1987 C CA . ALA A 1 258 ? -19.604 2.931 31.447 1.00 88.62 258 ALA A CA 1
ATOM 1988 C C . ALA A 1 258 ? -20.518 2.414 30.323 1.00 88.62 258 ALA A C 1
ATOM 1990 O O . ALA A 1 258 ? -20.585 1.203 30.110 1.00 88.62 258 ALA A O 1
ATOM 1991 N N . ASN A 1 259 ? -21.200 3.309 29.600 1.00 87.81 259 ASN A N 1
ATOM 1992 C CA . ASN A 1 259 ? -22.066 2.946 28.475 1.00 87.81 259 ASN A CA 1
ATOM 1993 C C . ASN A 1 259 ? -21.293 2.369 27.285 1.00 87.81 259 ASN A C 1
ATOM 1995 O O . ASN A 1 259 ? -21.863 1.590 26.524 1.00 87.81 259 ASN A O 1
ATOM 1999 N N . HIS A 1 260 ? -20.016 2.722 27.147 1.00 83.12 260 HIS A N 1
ATOM 2000 C CA . HIS A 1 260 ? -19.154 2.241 26.070 1.00 83.12 260 HIS A CA 1
ATOM 2001 C C . HIS A 1 260 ? -18.082 1.264 26.569 1.00 83.12 260 HIS A C 1
ATOM 2003 O O . HIS A 1 260 ? -17.254 0.821 25.785 1.00 83.12 260 HIS A O 1
ATOM 2009 N N . TYR A 1 261 ? -18.097 0.878 27.850 1.00 87.12 261 TYR A N 1
ATOM 2010 C CA . TYR A 1 261 ? -17.063 0.026 28.434 1.00 87.12 261 TYR A CA 1
ATOM 2011 C C . TYR A 1 261 ? -16.983 -1.342 27.751 1.00 87.12 261 TYR A C 1
ATOM 2013 O O . TYR A 1 261 ? -17.977 -2.064 27.650 1.00 87.12 261 TYR A O 1
ATOM 2021 N N . GLY A 1 262 ? -15.777 -1.720 27.331 1.00 82.75 262 GLY A N 1
ATOM 2022 C CA . GLY A 1 262 ? -15.524 -2.907 26.518 1.00 82.75 262 GLY A CA 1
ATOM 2023 C C . GLY A 1 262 ? -15.629 -2.662 25.012 1.00 82.75 262 GLY A C 1
ATOM 2024 O O . GLY A 1 262 ? -15.452 -3.610 24.251 1.00 82.75 262 GLY A O 1
ATOM 2025 N N . TYR A 1 263 ? -15.891 -1.426 24.572 1.00 82.38 263 TYR A N 1
ATOM 2026 C CA . TYR A 1 263 ? -15.690 -1.046 23.178 1.00 82.38 263 TYR A CA 1
ATOM 2027 C C . TYR A 1 263 ? -14.222 -1.260 22.805 1.00 82.38 263 TYR A C 1
ATOM 2029 O O . TYR A 1 263 ? -13.319 -0.816 23.511 1.00 82.38 263 TYR A O 1
ATOM 2037 N N . ASP A 1 264 ? -13.995 -1.951 21.697 1.00 78.94 264 ASP A N 1
ATOM 2038 C CA . ASP A 1 264 ? -12.684 -2.140 21.091 1.00 78.94 264 ASP A CA 1
ATOM 2039 C C . ASP A 1 264 ? -12.907 -2.144 19.581 1.00 78.94 264 ASP A C 1
ATOM 2041 O O . ASP A 1 264 ? -13.505 -3.076 19.040 1.00 78.94 264 ASP A O 1
ATOM 2045 N N . ASN A 1 265 ? -12.448 -1.096 18.893 1.00 67.00 265 ASN A N 1
ATOM 2046 C CA . ASN A 1 265 ? -12.602 -0.986 17.441 1.00 67.00 265 ASN A CA 1
ATOM 2047 C C . ASN A 1 265 ? -11.786 -2.051 16.665 1.00 67.00 265 ASN A C 1
ATOM 2049 O O . ASN A 1 265 ? -11.882 -2.141 15.443 1.00 67.00 265 ASN A O 1
ATOM 2053 N N . GLY A 1 266 ? -10.979 -2.867 17.359 1.00 55.06 266 GLY A N 1
ATOM 2054 C CA . GLY A 1 266 ? -10.289 -4.047 16.832 1.00 55.06 266 GLY A CA 1
ATOM 2055 C C . GLY A 1 266 ? -10.948 -5.391 17.180 1.00 55.06 266 GLY A C 1
ATOM 2056 O O . GLY A 1 266 ? -10.443 -6.429 16.750 1.00 55.06 266 GLY A O 1
ATOM 2057 N N . ALA A 1 267 ? -12.051 -5.407 17.939 1.00 47.84 267 ALA A N 1
ATOM 2058 C CA . ALA A 1 267 ? -12.809 -6.618 18.245 1.00 47.84 267 ALA A CA 1
ATOM 2059 C C . ALA A 1 267 ? -14.055 -6.701 17.351 1.00 47.84 267 ALA A C 1
ATOM 2061 O O . ALA A 1 267 ? -15.003 -5.933 17.498 1.00 47.84 267 ALA A O 1
ATOM 2062 N N . GLY A 1 268 ? -14.069 -7.650 16.413 1.00 47.66 268 GLY A N 1
ATOM 2063 C CA . GLY A 1 268 ? -15.289 -7.981 15.678 1.00 47.66 268 GLY A CA 1
ATOM 2064 C C . GLY A 1 268 ? -16.395 -8.405 16.648 1.00 47.66 268 GLY A C 1
ATOM 2065 O O . GLY A 1 268 ? -16.174 -9.334 17.413 1.00 47.66 268 GLY A O 1
ATOM 2066 N N . GLU A 1 269 ? -17.540 -7.715 16.575 1.00 38.38 269 GLU A N 1
ATOM 2067 C CA . GLU A 1 269 ? -18.779 -7.856 17.366 1.00 38.38 269 GLU A CA 1
ATOM 2068 C C . GLU A 1 269 ? -18.596 -8.034 18.892 1.00 38.38 269 GLU A C 1
ATOM 2070 O O . GLU A 1 269 ? -18.019 -9.026 19.341 1.00 38.38 269 GLU A O 1
ATOM 2075 N N . PRO A 1 270 ? -19.167 -7.154 19.741 1.00 42.69 270 PRO A N 1
ATOM 2076 C CA . PRO A 1 270 ? -19.129 -7.342 21.186 1.00 42.69 270 PRO A CA 1
ATOM 2077 C C . PRO A 1 270 ? -19.826 -8.655 21.560 1.00 42.69 270 PRO A C 1
ATOM 2079 O O . PRO A 1 270 ? -21.054 -8.762 21.591 1.00 42.69 270 PRO A O 1
ATOM 2082 N N . ILE A 1 271 ? -19.027 -9.677 21.870 1.00 46.03 271 ILE A N 1
ATOM 2083 C CA . ILE A 1 271 ? -19.509 -10.888 22.520 1.00 46.03 271 ILE A CA 1
ATOM 2084 C C . ILE A 1 271 ? -19.951 -10.445 23.917 1.00 46.03 271 ILE A C 1
ATOM 2086 O O . ILE A 1 271 ? -19.133 -9.889 24.651 1.00 46.03 271 ILE A O 1
ATOM 2090 N N . PRO A 1 272 ? -21.214 -10.663 24.324 1.00 41.44 272 PRO A N 1
ATOM 2091 C CA . PRO A 1 272 ? -21.653 -10.305 25.663 1.00 41.44 272 PRO A CA 1
ATOM 2092 C C . PRO A 1 272 ? -20.828 -11.080 26.691 1.00 41.44 272 PRO A C 1
ATOM 2094 O O . PRO A 1 272 ? -21.058 -12.271 26.918 1.00 41.44 272 PRO A O 1
ATOM 2097 N N . GLU A 1 273 ? -19.840 -10.431 27.305 1.00 52.28 273 GLU A N 1
ATOM 2098 C CA . GLU A 1 273 ? -19.038 -11.091 28.319 1.00 52.28 273 GLU A CA 1
ATOM 2099 C C . GLU A 1 273 ? -19.808 -11.136 29.649 1.00 52.28 273 GLU A C 1
ATOM 2101 O O . GLU A 1 273 ? -20.292 -10.107 30.136 1.00 52.28 273 GLU A O 1
ATOM 2106 N N . PRO A 1 274 ? -19.870 -12.301 30.319 1.00 51.97 274 PRO A N 1
ATOM 2107 C CA . PRO A 1 274 ? -20.484 -12.449 31.642 1.00 51.97 274 PRO A CA 1
ATOM 2108 C C . PRO A 1 274 ? -19.912 -11.521 32.740 1.00 51.97 274 PRO A C 1
ATOM 2110 O O . PRO A 1 274 ? -20.467 -11.458 33.838 1.00 51.97 274 PRO A O 1
ATOM 2113 N N . GLY A 1 275 ? -18.809 -10.809 32.477 1.00 57.28 275 GLY A N 1
ATOM 2114 C CA . GLY A 1 275 ? -18.090 -9.962 33.430 1.00 57.28 275 GLY A CA 1
ATOM 2115 C C . GLY A 1 275 ? -18.812 -8.677 33.854 1.00 57.28 275 GLY A C 1
ATOM 2116 O O . GLY A 1 275 ? -18.631 -8.244 34.996 1.00 57.28 275 GLY A O 1
ATOM 2117 N N . MET A 1 276 ? -19.682 -8.096 33.015 1.00 62.28 276 MET A N 1
ATOM 2118 C CA . MET A 1 276 ? -20.376 -6.834 33.347 1.00 62.28 276 MET A CA 1
ATOM 2119 C C . MET A 1 276 ? -21.286 -6.969 34.580 1.00 62.28 276 MET A C 1
ATOM 2121 O O . MET A 1 276 ? -21.379 -6.055 35.402 1.00 62.28 276 MET A O 1
ATOM 2125 N N . LEU A 1 277 ? -21.891 -8.146 34.783 1.00 58.88 277 LEU A N 1
ATOM 2126 C CA . LEU A 1 277 ? -22.680 -8.453 35.983 1.00 58.88 277 LEU A CA 1
ATOM 2127 C C . LEU A 1 277 ? -21.818 -8.484 37.253 1.00 58.88 277 LEU A C 1
ATOM 2129 O O . LEU A 1 277 ? -22.267 -8.047 38.314 1.00 58.88 277 LEU A O 1
ATOM 2133 N N . CYS A 1 278 ? -20.575 -8.959 37.153 1.00 61.41 278 CYS A N 1
ATOM 2134 C CA . CYS A 1 278 ? -19.646 -9.016 38.279 1.00 61.41 278 CYS A CA 1
ATOM 2135 C C . CYS A 1 278 ? -19.127 -7.623 38.661 1.00 61.41 278 CYS A C 1
ATOM 2137 O O . CYS A 1 278 ? -19.057 -7.309 39.851 1.00 61.41 278 CYS A O 1
ATOM 2139 N N . LEU A 1 279 ? -18.827 -6.767 37.679 1.00 66.88 279 LEU A N 1
ATOM 2140 C CA . LEU A 1 279 ? -18.398 -5.381 37.909 1.00 66.88 279 LEU A CA 1
ATOM 2141 C C . LEU A 1 279 ? -19.520 -4.522 38.509 1.00 66.88 279 LEU A C 1
ATOM 2143 O O . LEU A 1 279 ? -19.297 -3.840 39.511 1.00 66.88 279 LEU A O 1
ATOM 2147 N N . MET A 1 280 ? -20.750 -4.645 37.999 1.00 73.12 280 MET A N 1
ATOM 2148 C CA . MET A 1 280 ? -21.937 -4.016 38.597 1.00 73.12 280 MET A CA 1
ATOM 2149 C C . MET A 1 280 ? -22.180 -4.499 40.034 1.00 73.12 280 MET A C 1
ATOM 2151 O O . MET A 1 280 ? -22.427 -3.695 40.938 1.00 73.12 280 MET A O 1
ATOM 2155 N N . ALA A 1 281 ? -22.056 -5.806 40.287 1.00 72.25 281 ALA A N 1
ATOM 2156 C CA . ALA A 1 281 ? -22.209 -6.362 41.630 1.00 72.25 281 ALA A CA 1
ATOM 2157 C C . ALA A 1 281 ? -21.130 -5.846 42.600 1.00 72.25 281 ALA A C 1
ATOM 2159 O O . ALA A 1 281 ? -21.445 -5.497 43.741 1.00 72.25 281 ALA A O 1
ATOM 2160 N N . MET A 1 282 ? -19.878 -5.738 42.150 1.00 75.69 282 MET A N 1
ATOM 2161 C CA . MET A 1 282 ? -18.775 -5.191 42.946 1.00 75.69 282 MET A CA 1
ATOM 2162 C C . MET A 1 282 ? -18.955 -3.694 43.225 1.00 75.69 282 MET A C 1
ATOM 2164 O O . MET A 1 282 ? -18.793 -3.272 44.371 1.00 75.69 282 MET A O 1
ATOM 2168 N N . GLY A 1 283 ? -19.384 -2.903 42.235 1.00 76.50 283 GLY A N 1
ATOM 2169 C CA . GLY A 1 283 ? -19.691 -1.478 42.404 1.00 76.50 283 GLY A CA 1
ATOM 2170 C C . GLY A 1 283 ? -20.774 -1.231 43.461 1.00 76.50 283 GLY A C 1
ATOM 2171 O O . GLY A 1 283 ? -20.595 -0.414 44.369 1.00 76.50 283 GLY A O 1
ATOM 2172 N N . VAL A 1 284 ? -21.856 -2.020 43.435 1.00 79.69 284 VAL A N 1
ATOM 2173 C CA . VAL A 1 284 ? -22.936 -1.957 44.440 1.00 79.69 284 VAL A CA 1
ATOM 2174 C C . VAL A 1 284 ? -22.447 -2.370 45.836 1.00 79.69 284 VAL A C 1
ATOM 2176 O O . VAL A 1 284 ? -22.869 -1.783 46.840 1.00 79.69 284 VAL A O 1
ATOM 2179 N N . VAL A 1 285 ? -21.550 -3.357 45.936 1.00 79.50 285 VAL A N 1
ATOM 2180 C CA . VAL A 1 285 ? -20.951 -3.779 47.214 1.00 79.50 285 VAL A CA 1
ATOM 2181 C C . VAL A 1 285 ? -20.037 -2.689 47.780 1.00 79.50 285 VAL A C 1
ATOM 2183 O O . VAL A 1 285 ? -20.163 -2.358 48.962 1.00 79.50 285 VAL A O 1
ATOM 2186 N N . CYS A 1 286 ? -19.189 -2.073 46.957 1.00 76.06 286 CYS A N 1
ATOM 2187 C CA . CYS A 1 286 ? -18.312 -0.974 47.362 1.00 76.06 286 CYS A CA 1
ATOM 2188 C C . CYS A 1 286 ? -19.106 0.263 47.822 1.00 76.06 286 CYS A C 1
ATOM 2190 O O . CYS A 1 286 ? -18.818 0.809 48.893 1.00 76.06 286 CYS A O 1
ATOM 2192 N N . LEU A 1 287 ? -20.169 0.652 47.102 1.00 76.44 287 LEU A N 1
ATOM 2193 C CA . LEU A 1 287 ? -21.057 1.750 47.516 1.00 76.44 287 LEU A CA 1
ATOM 2194 C C . LEU A 1 287 ? -21.755 1.452 48.851 1.00 76.44 287 LEU A C 1
ATOM 2196 O O . LEU A 1 287 ? -21.790 2.299 49.748 1.00 76.44 287 LEU A O 1
ATOM 2200 N N . ARG A 1 288 ? -22.275 0.230 49.028 1.00 74.31 288 ARG A N 1
ATOM 2201 C CA . ARG A 1 288 ? -22.931 -0.184 50.281 1.00 74.31 288 ARG A CA 1
ATOM 2202 C C . ARG A 1 288 ? -21.970 -0.227 51.464 1.00 74.31 288 ARG A C 1
ATOM 2204 O O . ARG A 1 288 ? -22.374 0.106 52.578 1.00 74.31 288 ARG A O 1
ATOM 2211 N N . GLN A 1 289 ? -20.721 -0.631 51.254 1.00 71.75 289 GLN A N 1
ATOM 2212 C CA . GLN A 1 289 ? -19.710 -0.632 52.312 1.00 71.75 289 GLN A CA 1
ATOM 2213 C C . GLN A 1 289 ? -19.302 0.790 52.714 1.00 71.75 289 GLN A C 1
ATOM 2215 O O . GLN A 1 289 ? -19.099 1.045 53.901 1.00 71.75 289 GLN A O 1
ATOM 2220 N N . ARG A 1 290 ? -19.256 1.732 51.764 1.00 66.69 290 ARG A N 1
ATOM 2221 C CA . ARG A 1 290 ? -18.935 3.140 52.038 1.00 66.69 290 ARG A CA 1
ATOM 2222 C C . ARG A 1 290 ? -20.062 3.862 52.784 1.00 66.69 290 ARG A C 1
ATOM 2224 O O . ARG A 1 290 ? -19.792 4.505 53.793 1.00 66.69 290 ARG A O 1
ATOM 2231 N N . LEU A 1 291 ? -21.320 3.663 52.382 1.00 67.25 291 LEU A N 1
ATOM 2232 C CA . LEU A 1 291 ? -22.496 4.260 53.043 1.00 67.25 291 LEU A CA 1
ATOM 2233 C C . LEU A 1 291 ? -22.747 3.724 54.465 1.00 67.25 291 LEU A C 1
ATOM 2235 O O . LEU A 1 291 ? -23.383 4.386 55.282 1.00 67.25 291 LEU A O 1
ATOM 2239 N N . ARG A 1 292 ? -22.252 2.519 54.775 1.00 69.25 292 ARG A N 1
ATOM 2240 C CA . ARG A 1 292 ? -22.301 1.938 56.128 1.00 69.25 292 ARG A CA 1
ATOM 2241 C C . ARG A 1 292 ? -21.218 2.468 57.064 1.00 69.25 292 ARG A C 1
ATOM 2243 O O . ARG A 1 292 ? -21.371 2.326 58.266 1.00 69.25 292 ARG A O 1
ATOM 2250 N N . ARG A 1 293 ? -20.139 3.044 56.527 1.00 61.22 293 ARG A N 1
ATOM 2251 C CA . ARG A 1 293 ? -19.056 3.659 57.314 1.00 61.22 293 ARG A CA 1
ATOM 2252 C C . ARG A 1 293 ? -19.299 5.143 57.605 1.00 61.22 293 ARG A C 1
ATOM 2254 O O . ARG A 1 293 ? -18.578 5.716 58.409 1.00 61.22 293 ARG A O 1
ATOM 2261 N N . SER A 1 294 ? -20.286 5.756 56.951 1.00 53.91 294 SER A N 1
ATOM 2262 C CA . SER A 1 294 ? -20.672 7.163 57.122 1.00 53.91 294 SER A CA 1
ATOM 2263 C C . SER A 1 294 ? -21.907 7.367 58.019 1.00 53.91 294 SER A C 1
ATOM 2265 O O . SER A 1 294 ? -22.495 8.445 57.999 1.00 53.91 294 SER A O 1
ATOM 2267 N N . ARG A 1 295 ? -22.333 6.336 58.757 1.00 48.41 295 ARG A N 1
ATOM 2268 C CA . ARG A 1 295 ? -23.337 6.388 59.833 1.00 48.41 295 ARG A CA 1
ATOM 2269 C C . ARG A 1 295 ? -22.693 5.892 61.117 1.00 48.41 295 ARG A C 1
ATOM 2271 O O . ARG A 1 295 ? -23.085 6.408 62.181 1.00 48.41 295 ARG A O 1
#

Sequence (295 aa):
MKLLSLGLFAAMVVLWTAGTAFGQAVIVGVSIPEDSTDYQGTHASIDDVWSVTAPPFPLDINTGIGFILNPAPATFFSLHDNAFKDSYKPDPTRAVVTYEFDQPVIVDQIELLQHVNGVSRIEGFVGDSLDALISIGWVFGPYGPAAAPDMFQEREPYVFDFDNLQQGTFFRFVILQTLAPNGYAAYQAFPRSAGRVRFALAPELVIQPGDANSDYKVNVFDLAILGNNYNQGGGKDWGDGDFDGDLDVDVYDLALLANHYGYDNGAGEPIPEPGMLCLMAMGVVCLRQRLRRSR

InterPro domains:
  IPR036439 Dockerin domain superfamily [G3DSA:1.10.1330.10] (206-268)
  IPR036439 Dockerin domain superfamily [SSF63446] (206-261)

Organism: NCBI:txid412755

Foldseek 3Di:
DDDDDDDDPDPPPPPPPPPDPDDFKAWFKKFFDLPLAPDCFAQQNVQVPGMWGDDVDQTDLPGHLSVQAPPPFFPTFNGKYQQAPFFQFHDQNNQKMKIFIPDKAWQFKKKFFWALFAFFKKWKWAAADPVPTDTLGMFGWPCGPVQEGPPDDHRDIIMTGSNTDDIYRMMMMTGGGTHGGGMTTTRHMFGAGPVRHGGHRAPDQDPFLQNLVSSSAREVVSVVLLVVQEPPAAQDDSNSQPRVPPRGRYVVSVVRSLVRHGGHSPDDDPDPDPCNVVVVVVVVVVVVVVVVVVD

Secondary structure (DSSP, 8-state):
---------------------PPPPBEEEEE--TTS-S-TTBHHHHHT--EEEPSSSSP--SSGGGGGG--S--SSBSEEE--EEETTEE-TTTSEEEEEEEEEE-EEEEEEEE-TT-EEEEEEEEESSGGG-EEEEEEE-TTGGG--TT-SPTT-EEEEE------EEEEEEEEEEESBTTBEEEEEEEEEETTS-BPBSSS-----TT-SS-SSB-SHHHHHHHHHHTTEESS--GGGT--SSSSEESHHHHHHHHHHTT-BTTSSS----THHHHHHHHHHHHHHHHHHH--

Radius of gyration: 27.06 Å; chains: 1; bounding box: 73×74×86 Å